Protein AF-A0A2S6Q0T9-F1 (afdb_monomer)

Secondary structure (DSSP, 8-state):
---HHHHHHHHHHHHHHHHHHHHHHHHHHHHHHTT--TTTS-HHHHHHHHHHHHHHHHTTS--S-HHHHHHHHHHHHHHHHHHHHTT------SS----TT-----S------HHHHHHHHHHHHHHHHS-HHHHHHHIIIIIS---HHHHHHHHT--HHHHHHHHHHHHHHHHHHHHHHHHHHHHHHHHHHHHTTGGGGS-TT-HHHHHHHHTTTTS-HHHHHHHHHHHHHHHHHHHHHHHHHHHHHHHHHHHHHHHHHHHHHHHHH-HHHHTTSSPPPHHHHHHHHTS-HHHHHHHHHHHHHHHHHHHHHT--HHHHHHHHSPPPS--

Sequence (330 aa):
MVEPGQKAAAALAAMYVDKERDLFAHARRCLAQESIPESRLAVEDLVQEAMAVTLANCSKQPIDNLAGYVYRVISNKVRDESRRIGVAQPIDTSLPSVDQNRFIHVSALEEVGQDDAAGYLDLEEALLTLPKQQQRMVMLAKGFDYTHAEIAGITGLHRGTAAQHVRRGTRALTLLLTGTAGCLAFALVTCFASFGGGELIPAGSPGIRAAVRRFDGYSPWATTLSVLVLSALLGLVWAIRRATVLRAEARSAHLFRIVRQMQEVQRYGGALSSLGREPTDEEFARELDVVPELIAEARLHVSHVMEDINGRGVDIRTWTKLHYPKPYGG

pLDDT: mean 75.22, std 17.14, range [33.38, 98.0]

Mean predicted aligned error: 20.07 Å

Structure (mmCIF, N/CA/C/O backbone):
data_AF-A0A2S6Q0T9-F1
#
_entry.id   AF-A0A2S6Q0T9-F1
#
loop_
_atom_site.group_PDB
_atom_site.id
_atom_site.type_symbol
_atom_site.label_atom_id
_atom_site.label_alt_id
_atom_site.label_comp_id
_atom_site.label_asym_id
_atom_site.label_entity_id
_atom_site.label_seq_id
_atom_site.pdbx_PDB_ins_code
_atom_site.Cartn_x
_atom_site.Cartn_y
_atom_site.Cartn_z
_atom_site.occupancy
_atom_site.B_iso_or_equiv
_atom_site.auth_seq_id
_atom_site.auth_comp_id
_atom_site.auth_asym_id
_atom_site.auth_atom_id
_atom_site.pdbx_PDB_model_num
ATOM 1 N N . MET A 1 1 ? -34.644 -32.140 -11.405 1.00 56.97 1 MET A N 1
ATOM 2 C CA . MET A 1 1 ? -33.825 -30.926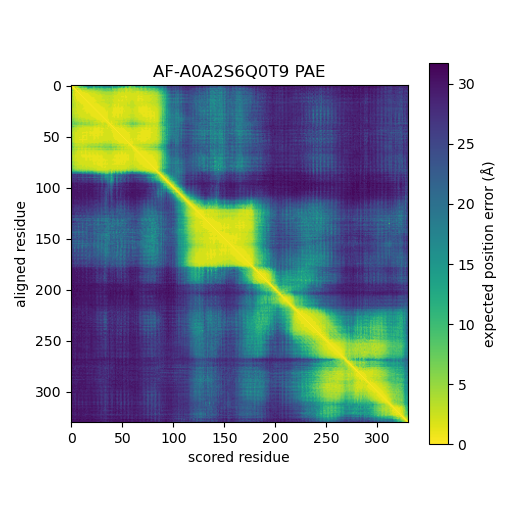 -11.613 1.00 56.97 1 MET A CA 1
ATOM 3 C C . MET A 1 1 ? -32.632 -31.046 -10.687 1.00 56.97 1 MET A C 1
ATOM 5 O O . MET A 1 1 ? -32.845 -31.278 -9.509 1.00 56.97 1 MET A O 1
ATOM 9 N N . VAL A 1 2 ? -31.410 -31.016 -11.217 1.00 65.25 2 VAL A N 1
ATOM 10 C CA . VAL A 1 2 ? -30.188 -31.047 -10.397 1.00 65.25 2 VAL A CA 1
ATOM 11 C C . VAL A 1 2 ? -30.064 -29.679 -9.728 1.00 65.25 2 VAL A C 1
ATOM 13 O O . VAL A 1 2 ? -30.103 -28.664 -10.425 1.00 65.25 2 VAL A O 1
ATOM 16 N N . GLU A 1 3 ? -29.979 -29.656 -8.400 1.00 81.31 3 GLU A N 1
ATOM 17 C CA . GLU A 1 3 ? -29.796 -28.433 -7.610 1.00 81.31 3 GLU A CA 1
ATOM 18 C C . GLU A 1 3 ? -28.586 -27.639 -8.145 1.00 81.31 3 GLU A C 1
ATOM 20 O O . GLU A 1 3 ? -27.551 -28.240 -8.457 1.00 81.31 3 GLU A O 1
ATOM 25 N N . PRO A 1 4 ? -28.659 -26.299 -8.261 1.00 78.56 4 PRO A N 1
ATOM 26 C CA . PRO A 1 4 ? -27.568 -25.486 -8.810 1.00 78.56 4 PRO A CA 1
ATOM 27 C C . PRO A 1 4 ? -26.227 -25.717 -8.088 1.00 78.56 4 PRO A C 1
ATOM 29 O O . PRO A 1 4 ? -25.176 -25.715 -8.731 1.00 78.56 4 PRO A O 1
ATOM 32 N N . GLY A 1 5 ? -26.262 -26.031 -6.787 1.00 82.75 5 GLY A N 1
ATOM 33 C CA . GLY A 1 5 ? -25.078 -26.411 -6.010 1.00 82.75 5 GLY A CA 1
ATOM 34 C C . GLY A 1 5 ? -24.430 -27.730 -6.455 1.00 82.75 5 GLY A C 1
ATOM 35 O O . GLY A 1 5 ? -23.206 -27.820 -6.518 1.00 82.75 5 GLY A O 1
ATOM 36 N N . GLN A 1 6 ? -25.219 -28.734 -6.853 1.00 87.81 6 GLN A N 1
ATOM 37 C CA . GLN A 1 6 ? -24.692 -30.016 -7.346 1.00 87.81 6 GLN A CA 1
ATOM 38 C C . GLN A 1 6 ? -23.964 -29.849 -8.684 1.00 87.81 6 GLN A C 1
ATOM 40 O O . GLN A 1 6 ? -22.920 -30.464 -8.907 1.00 87.81 6 GLN A O 1
ATOM 45 N N . LYS A 1 7 ? -24.472 -28.975 -9.563 1.00 88.56 7 LYS A N 1
ATOM 46 C CA . LYS A 1 7 ? -23.823 -28.681 -10.848 1.00 88.56 7 LYS A CA 1
ATOM 47 C C . LYS A 1 7 ? -22.477 -27.974 -10.651 1.00 88.56 7 LYS A C 1
ATOM 49 O O . LYS A 1 7 ? -21.511 -28.311 -11.333 1.00 88.56 7 LYS A O 1
ATOM 54 N N . ALA A 1 8 ? -22.401 -27.037 -9.704 1.00 89.06 8 ALA A N 1
ATOM 55 C CA . ALA A 1 8 ? -21.154 -26.358 -9.354 1.00 89.06 8 ALA A CA 1
ATOM 56 C C . ALA A 1 8 ? -20.129 -27.316 -8.725 1.00 89.06 8 ALA A C 1
ATOM 58 O O . ALA A 1 8 ? -18.964 -27.295 -9.113 1.00 89.06 8 ALA A O 1
ATOM 59 N N . ALA A 1 9 ? -20.565 -28.198 -7.820 1.00 93.12 9 ALA A N 1
ATOM 60 C CA . ALA A 1 9 ? -19.704 -29.214 -7.216 1.00 93.12 9 ALA A CA 1
ATOM 61 C C . ALA A 1 9 ? -19.113 -30.168 -8.266 1.00 93.12 9 ALA A C 1
ATOM 63 O O . ALA A 1 9 ? -17.912 -30.425 -8.252 1.00 93.12 9 ALA A O 1
ATOM 64 N N . ALA A 1 10 ? -19.928 -30.637 -9.217 1.00 94.56 10 ALA A N 1
ATOM 65 C CA . ALA A 1 10 ? -19.462 -31.496 -10.305 1.00 94.56 10 ALA A CA 1
ATOM 66 C C . ALA A 1 10 ? -18.452 -30.784 -11.223 1.00 94.56 10 ALA A C 1
ATOM 68 O O . ALA A 1 10 ? -17.430 -31.367 -11.580 1.00 94.56 10 ALA A O 1
ATOM 69 N N . ALA A 1 11 ? -18.700 -29.515 -11.570 1.00 94.56 11 ALA A N 1
ATOM 70 C CA . ALA A 1 11 ? -17.768 -28.722 -12.371 1.00 94.56 11 ALA A CA 1
ATOM 71 C C . ALA A 1 11 ? -16.437 -28.481 -11.639 1.00 94.56 11 ALA A C 1
ATOM 73 O O . ALA A 1 11 ? -15.369 -28.584 -12.240 1.00 94.56 11 ALA A O 1
ATOM 74 N N . LEU A 1 12 ? -16.497 -28.201 -10.336 1.00 95.81 12 LEU A N 1
ATOM 75 C CA . LEU A 1 12 ? -15.318 -27.992 -9.504 1.00 95.81 12 LEU A CA 1
ATOM 76 C C . LEU A 1 12 ? -14.508 -29.290 -9.327 1.00 95.81 12 LEU A C 1
ATOM 78 O O . LEU A 1 12 ? -13.283 -29.255 -9.414 1.00 95.81 12 LEU A O 1
ATOM 82 N N . ALA A 1 13 ? -15.176 -30.433 -9.152 1.00 96.44 13 ALA A N 1
ATOM 83 C CA . ALA A 1 13 ? -14.531 -31.745 -9.093 1.00 96.44 13 ALA A CA 1
ATOM 84 C C . ALA A 1 13 ? -13.851 -32.112 -10.422 1.00 96.44 13 ALA A C 1
ATOM 86 O O . ALA A 1 13 ? -12.702 -32.546 -10.422 1.00 96.44 13 ALA A O 1
ATOM 87 N N . ALA A 1 14 ? -14.520 -31.881 -11.557 1.00 96.69 14 ALA A N 1
ATOM 88 C CA . ALA A 1 14 ? -13.929 -32.094 -12.877 1.00 96.69 14 ALA A CA 1
ATOM 89 C C . ALA A 1 14 ? -12.694 -31.203 -13.102 1.00 96.69 14 ALA A C 1
ATOM 91 O O . ALA A 1 14 ? -11.679 -31.673 -13.609 1.00 96.69 14 ALA A O 1
ATOM 92 N N . MET A 1 15 ? -12.758 -29.938 -12.667 1.00 97.31 15 MET A N 1
ATOM 93 C CA . MET A 1 15 ? -11.620 -29.016 -12.712 1.00 97.31 15 MET A CA 1
ATOM 94 C C . MET A 1 15 ? -10.451 -29.515 -11.857 1.00 97.31 15 MET A C 1
ATOM 96 O O . MET A 1 15 ? -9.313 -29.476 -12.315 1.00 97.31 15 MET A O 1
ATOM 100 N N . TYR A 1 16 ? -10.716 -30.019 -10.649 1.00 97.00 16 TYR A N 1
ATOM 101 C CA . TYR A 1 16 ? -9.670 -30.555 -9.779 1.00 97.00 16 TYR A CA 1
ATOM 102 C C . TYR A 1 16 ? -8.946 -31.737 -10.413 1.00 97.00 16 TYR A C 1
ATOM 104 O O . TYR A 1 16 ? -7.724 -31.734 -10.444 1.00 97.00 16 TYR A O 1
ATOM 112 N N . VAL A 1 17 ? -9.679 -32.699 -10.981 1.00 97.25 17 VAL A N 1
ATOM 113 C CA . VAL A 1 17 ? -9.070 -33.860 -11.651 1.00 97.25 17 VAL A CA 1
ATOM 114 C C . VAL A 1 17 ? -8.192 -33.430 -12.834 1.00 97.25 17 VAL A C 1
ATOM 116 O O . VAL A 1 17 ? -7.118 -33.990 -13.030 1.00 97.25 17 VAL A O 1
ATOM 119 N N . ASP A 1 18 ? -8.608 -32.416 -13.599 1.00 97.50 18 ASP A N 1
ATOM 120 C CA . ASP A 1 18 ? -7.813 -31.879 -14.715 1.00 97.50 18 ASP A CA 1
ATOM 121 C C . ASP A 1 18 ? -6.565 -31.104 -14.246 1.00 97.50 18 ASP A C 1
ATOM 123 O O . ASP A 1 18 ? -5.505 -31.185 -14.866 1.00 97.50 18 ASP A O 1
ATOM 127 N N . LYS A 1 19 ? -6.679 -30.342 -13.149 1.00 97.44 19 LYS A N 1
ATOM 128 C CA . LYS A 1 19 ? -5.677 -29.351 -12.712 1.00 97.44 19 LYS A CA 1
ATOM 129 C C . LYS A 1 19 ? -4.931 -29.693 -11.436 1.00 97.44 19 LYS A C 1
ATOM 131 O O . LYS A 1 19 ? -4.155 -28.862 -10.972 1.00 97.44 19 LYS A O 1
ATOM 136 N N . GLU A 1 20 ? -5.112 -30.885 -10.880 1.00 96.88 20 GLU A N 1
ATOM 137 C CA . GLU A 1 20 ? -4.536 -31.287 -9.595 1.00 96.88 20 GLU A CA 1
ATOM 138 C C . GLU A 1 20 ? -3.041 -30.950 -9.527 1.00 96.88 20 GLU A C 1
ATOM 140 O O . GLU A 1 20 ? -2.612 -30.122 -8.723 1.00 96.88 20 GLU A O 1
ATOM 145 N N . ARG A 1 21 ? -2.249 -31.499 -10.453 1.00 97.44 21 ARG A N 1
ATOM 146 C CA . ARG A 1 21 ? -0.793 -31.293 -10.489 1.00 97.44 21 ARG A CA 1
ATOM 147 C C . ARG A 1 21 ? -0.408 -29.816 -10.577 1.00 97.44 21 ARG A C 1
ATOM 149 O O . ARG A 1 21 ? 0.524 -29.392 -9.894 1.00 97.44 21 ARG A O 1
ATOM 156 N N . ASP A 1 22 ? -1.135 -29.034 -11.371 1.00 97.75 22 ASP A N 1
ATOM 157 C CA . ASP A 1 22 ? -0.867 -27.608 -11.560 1.00 97.75 22 ASP A CA 1
ATOM 158 C C . ASP A 1 22 ? -1.216 -26.791 -10.306 1.00 97.75 22 ASP A C 1
ATOM 160 O O . ASP A 1 22 ? -0.499 -25.848 -9.964 1.00 97.75 22 ASP A O 1
ATOM 164 N N . LEU A 1 23 ? -2.299 -27.145 -9.606 1.00 97.31 23 LEU A N 1
ATOM 165 C CA . LEU A 1 23 ? -2.716 -26.511 -8.352 1.00 97.31 23 LEU A CA 1
ATOM 166 C C . LEU A 1 23 ? -1.689 -26.760 -7.245 1.00 97.31 23 LEU A C 1
ATOM 168 O O . LEU A 1 23 ? -1.239 -25.807 -6.609 1.00 97.31 23 LEU A O 1
ATOM 172 N N . PHE A 1 24 ? -1.252 -28.009 -7.074 1.00 98.00 24 PHE A N 1
ATOM 173 C CA . PHE A 1 24 ? -0.212 -28.367 -6.106 1.00 98.00 24 PHE A CA 1
ATOM 174 C C . PHE A 1 24 ? 1.133 -27.705 -6.433 1.00 98.00 24 PHE A C 1
ATOM 176 O O . PHE A 1 24 ? 1.789 -27.154 -5.547 1.00 98.00 24 PHE A O 1
ATOM 183 N N . ALA A 1 25 ? 1.541 -27.694 -7.706 1.00 97.00 25 ALA A N 1
ATOM 184 C CA . ALA A 1 25 ? 2.767 -27.020 -8.132 1.00 97.00 25 ALA A CA 1
ATOM 185 C C . ALA A 1 25 ? 2.701 -25.498 -7.920 1.00 97.00 25 ALA A C 1
ATOM 187 O O . ALA A 1 25 ? 3.701 -24.867 -7.573 1.00 97.00 25 ALA A O 1
ATOM 188 N N . HIS A 1 26 ? 1.535 -24.882 -8.121 1.00 97.25 26 HIS A N 1
ATOM 189 C CA . HIS A 1 26 ? 1.324 -23.465 -7.824 1.00 97.25 26 HIS A CA 1
ATOM 190 C C . HIS A 1 26 ? 1.377 -23.175 -6.326 1.00 97.25 26 HIS A C 1
ATOM 192 O O . HIS A 1 26 ? 2.108 -22.279 -5.918 1.00 97.25 26 HIS A O 1
ATOM 198 N N . ALA A 1 27 ? 0.678 -23.964 -5.510 1.00 97.56 27 ALA A N 1
ATOM 199 C CA . ALA A 1 27 ? 0.685 -23.824 -4.059 1.00 97.56 27 ALA A CA 1
ATOM 200 C C . ALA A 1 27 ? 2.105 -23.950 -3.476 1.00 97.56 27 ALA A C 1
ATOM 202 O O . ALA A 1 27 ? 2.527 -23.075 -2.722 1.00 97.56 27 ALA A O 1
ATOM 203 N N . ARG A 1 28 ? 2.895 -24.944 -3.916 1.00 97.31 28 ARG A N 1
ATOM 204 C CA . ARG A 1 28 ? 4.317 -25.082 -3.536 1.00 97.31 28 ARG A CA 1
ATOM 205 C C . ARG A 1 28 ? 5.151 -23.863 -3.916 1.00 97.31 28 ARG A C 1
ATOM 207 O O . ARG A 1 28 ? 5.940 -23.390 -3.105 1.00 97.31 28 ARG A O 1
ATOM 214 N N . ARG A 1 29 ? 4.970 -23.331 -5.131 1.00 96.38 29 ARG A N 1
ATOM 215 C CA . ARG A 1 29 ? 5.670 -22.111 -5.567 1.00 96.38 29 ARG A CA 1
ATOM 216 C C . ARG A 1 29 ? 5.300 -20.909 -4.705 1.00 96.38 29 ARG A C 1
ATOM 218 O O . ARG A 1 29 ? 6.196 -20.167 -4.329 1.00 96.38 29 ARG A O 1
ATOM 225 N N . CYS A 1 30 ? 4.022 -20.731 -4.373 1.00 95.12 30 CYS A N 1
ATOM 226 C CA . CYS A 1 30 ? 3.588 -19.640 -3.502 1.00 95.12 30 CYS A CA 1
ATOM 227 C C . CYS A 1 30 ? 4.170 -19.769 -2.087 1.00 95.12 30 CYS A C 1
ATOM 229 O O . CYS A 1 30 ? 4.692 -18.788 -1.570 1.00 95.12 30 CYS A O 1
ATOM 231 N N . LEU A 1 31 ? 4.140 -20.963 -1.482 1.00 95.12 31 LEU A N 1
ATOM 232 C CA . LEU A 1 31 ? 4.740 -21.196 -0.160 1.00 95.12 31 LEU A CA 1
ATOM 233 C C . LEU A 1 31 ? 6.248 -20.919 -0.163 1.00 95.12 31 LEU A C 1
ATOM 235 O O . LEU A 1 31 ? 6.745 -20.245 0.733 1.00 95.12 31 LEU A O 1
ATOM 239 N N . ALA A 1 32 ? 6.959 -21.379 -1.199 1.00 91.81 32 ALA A N 1
ATOM 240 C CA . ALA A 1 32 ? 8.392 -21.142 -1.349 1.00 91.81 32 ALA A CA 1
ATOM 241 C C . ALA A 1 32 ? 8.728 -19.654 -1.546 1.00 91.81 32 ALA A C 1
ATOM 243 O O . ALA A 1 32 ? 9.711 -19.175 -0.992 1.00 91.81 32 ALA A O 1
ATOM 244 N N . GLN A 1 33 ? 7.914 -18.913 -2.306 1.00 92.50 33 GLN A N 1
ATOM 245 C CA . GLN A 1 33 ? 8.095 -17.470 -2.514 1.00 92.50 33 GLN A CA 1
ATOM 246 C C . GLN A 1 33 ? 7.933 -16.663 -1.223 1.00 92.50 33 GLN A C 1
ATOM 248 O O . GLN A 1 33 ? 8.635 -15.678 -1.028 1.00 92.50 33 GLN A O 1
ATOM 253 N N . GLU A 1 34 ? 7.025 -17.091 -0.349 1.00 91.44 34 GLU A N 1
ATOM 254 C CA . GLU A 1 34 ? 6.718 -16.424 0.921 1.00 91.44 34 GLU A CA 1
ATOM 255 C C . GLU A 1 34 ? 7.503 -17.025 2.104 1.00 91.44 34 GLU A C 1
ATOM 257 O O . GLU A 1 34 ? 7.236 -16.699 3.258 1.00 91.44 34 GLU A O 1
ATOM 262 N N . SER A 1 35 ? 8.474 -17.910 1.835 1.00 91.12 35 SER A N 1
ATOM 263 C CA . SER A 1 35 ? 9.293 -18.603 2.842 1.00 91.12 35 SER A CA 1
ATOM 264 C C . SER A 1 35 ? 8.477 -19.293 3.952 1.00 91.12 35 SER A C 1
ATOM 266 O O . SER A 1 35 ? 8.897 -19.336 5.110 1.00 91.12 35 SER A O 1
ATOM 268 N N . ILE A 1 36 ? 7.303 -19.843 3.619 1.00 89.12 36 ILE A N 1
ATOM 269 C CA . ILE A 1 36 ? 6.432 -20.525 4.586 1.00 89.12 36 ILE A CA 1
ATOM 270 C C . ILE A 1 36 ? 6.850 -21.999 4.696 1.00 89.12 36 ILE A C 1
ATOM 272 O O . ILE A 1 36 ? 6.802 -22.713 3.690 1.00 89.12 36 ILE A O 1
ATOM 276 N N . PRO A 1 37 ? 7.233 -22.490 5.890 1.00 87.00 37 PRO A N 1
ATOM 277 C CA . PRO A 1 37 ? 7.592 -23.890 6.069 1.00 87.00 37 PRO A CA 1
ATOM 278 C C . PRO A 1 37 ? 6.360 -24.796 5.954 1.00 87.00 37 PRO A C 1
ATOM 280 O O . PRO A 1 37 ? 5.277 -24.465 6.438 1.00 87.00 37 PRO A O 1
ATOM 283 N N . GLU A 1 38 ? 6.552 -25.981 5.375 1.00 85.31 38 GLU A N 1
ATOM 284 C CA . GLU A 1 38 ? 5.492 -26.981 5.167 1.00 85.31 38 GLU A CA 1
ATOM 285 C C . GLU A 1 38 ? 4.848 -27.450 6.483 1.00 85.31 38 GLU A C 1
ATOM 287 O O . GLU A 1 38 ? 3.662 -27.757 6.517 1.00 85.31 38 GLU A O 1
ATOM 292 N N . SER A 1 39 ? 5.588 -27.407 7.597 1.00 84.88 39 SER A N 1
ATOM 293 C CA . SER A 1 39 ? 5.061 -27.705 8.936 1.00 84.88 39 SER A CA 1
ATOM 294 C C . SER A 1 39 ? 3.995 -26.717 9.420 1.00 84.88 39 SER A C 1
ATOM 296 O O . SER A 1 39 ? 3.210 -27.055 10.303 1.00 84.88 39 SER A O 1
ATOM 298 N N . ARG A 1 40 ? 3.970 -25.494 8.875 1.00 85.38 40 ARG A N 1
ATOM 299 C CA . ARG A 1 40 ? 2.985 -24.466 9.234 1.00 85.38 40 ARG A CA 1
ATOM 300 C C . ARG A 1 40 ? 1.737 -24.549 8.368 1.00 85.38 40 ARG A C 1
ATOM 302 O O . ARG A 1 40 ? 0.641 -24.297 8.862 1.00 85.38 40 ARG A O 1
ATOM 309 N N . LEU A 1 41 ? 1.909 -24.846 7.084 1.00 90.69 41 LEU A N 1
ATOM 310 C CA . LEU A 1 41 ? 0.812 -24.944 6.135 1.00 90.69 41 LEU A CA 1
ATOM 311 C C . LEU A 1 41 ? 1.145 -25.990 5.072 1.00 90.69 41 LEU A C 1
ATOM 313 O O . LEU A 1 41 ? 1.945 -25.731 4.170 1.00 90.69 41 LEU A O 1
ATOM 317 N N . ALA A 1 42 ? 0.512 -27.157 5.180 1.00 95.56 42 ALA A N 1
ATOM 318 C CA . ALA A 1 42 ? 0.651 -28.217 4.194 1.00 95.56 42 ALA A CA 1
ATOM 319 C C . ALA A 1 42 ? 0.003 -27.808 2.862 1.00 95.56 42 ALA A C 1
ATOM 321 O O . ALA A 1 42 ? -1.015 -27.107 2.816 1.00 95.56 42 ALA A O 1
ATOM 322 N N . VAL A 1 43 ? 0.597 -28.258 1.757 1.00 97.19 43 VAL A N 1
ATOM 323 C CA . VAL A 1 43 ? 0.135 -27.925 0.401 1.00 97.19 43 VAL A CA 1
ATOM 324 C C . VAL A 1 43 ? -1.263 -28.499 0.158 1.00 97.19 43 VAL A C 1
ATOM 326 O O . VAL A 1 43 ? -2.119 -27.835 -0.427 1.00 97.19 43 VAL A O 1
ATOM 329 N N . GLU A 1 44 ? -1.493 -29.725 0.620 1.00 97.25 44 GLU A N 1
ATOM 330 C CA . GLU A 1 44 ? -2.753 -30.456 0.519 1.00 97.25 44 GLU A CA 1
ATOM 331 C C . GLU A 1 44 ? -3.880 -29.696 1.219 1.00 97.25 44 GLU A C 1
ATOM 333 O O . GLU A 1 44 ? -4.918 -29.442 0.603 1.00 97.25 44 GLU A O 1
ATOM 338 N N . ASP A 1 45 ? -3.650 -29.268 2.461 1.00 96.75 45 ASP A N 1
ATOM 339 C CA . ASP A 1 45 ? -4.627 -28.525 3.261 1.00 96.75 45 ASP A CA 1
ATOM 340 C C . ASP A 1 45 ? -4.984 -27.195 2.598 1.00 96.75 45 ASP A C 1
ATOM 342 O O . ASP A 1 45 ? -6.157 -26.835 2.489 1.00 96.75 45 ASP A O 1
ATOM 346 N N . LEU A 1 46 ? -3.980 -26.489 2.075 1.00 97.00 46 LEU A N 1
ATOM 347 C CA . LEU A 1 46 ? -4.159 -25.226 1.366 1.00 97.00 46 LEU A CA 1
ATOM 348 C C . LEU A 1 46 ? -5.023 -25.384 0.105 1.00 97.00 46 LEU A C 1
ATOM 350 O O . LEU A 1 46 ? -5.913 -24.567 -0.151 1.00 97.00 46 LEU A O 1
ATOM 354 N N . VAL A 1 47 ? -4.782 -26.430 -0.691 1.00 97.75 47 VAL A N 1
ATOM 355 C CA . VAL A 1 47 ? -5.590 -26.716 -1.885 1.00 97.75 47 VAL A CA 1
ATOM 356 C C . VAL A 1 47 ? -7.009 -27.127 -1.483 1.00 97.75 47 VAL A C 1
ATOM 358 O O . VAL A 1 47 ? -7.968 -26.611 -2.056 1.00 97.75 47 VAL A O 1
ATOM 361 N N . GLN A 1 48 ? -7.174 -27.993 -0.479 1.00 97.31 48 GLN A N 1
ATOM 362 C CA . GLN A 1 48 ? -8.493 -28.416 0.006 1.00 97.31 48 GLN A CA 1
ATOM 363 C C . GLN A 1 48 ? -9.310 -27.244 0.561 1.00 97.31 48 GLN A C 1
ATOM 365 O O . GLN A 1 48 ? -10.491 -27.102 0.233 1.00 97.31 48 GLN A O 1
ATOM 370 N N . GLU A 1 49 ? -8.685 -26.358 1.335 1.00 97.50 49 GLU A N 1
ATOM 371 C CA . GLU A 1 49 ? -9.330 -25.152 1.847 1.00 97.50 49 GLU A CA 1
ATOM 372 C C . GLU A 1 49 ? -9.751 -24.225 0.699 1.00 97.50 49 GLU A C 1
ATOM 374 O O . GLU A 1 49 ? -10.888 -23.743 0.671 1.00 97.50 49 GLU A O 1
ATOM 379 N N . ALA A 1 50 ? -8.890 -24.026 -0.304 1.00 97.38 50 ALA A N 1
ATOM 380 C CA . ALA A 1 50 ? -9.227 -23.216 -1.471 1.00 97.38 50 ALA A CA 1
ATOM 381 C C . ALA A 1 50 ? -10.423 -23.783 -2.255 1.00 97.38 50 ALA A C 1
ATOM 383 O O . ALA A 1 50 ? -11.286 -23.027 -2.719 1.00 97.38 50 ALA A O 1
ATOM 384 N N . MET A 1 51 ? -10.515 -25.108 -2.363 1.00 96.88 51 MET A N 1
ATOM 385 C CA . MET A 1 51 ? -11.646 -25.802 -2.980 1.00 96.88 51 MET A CA 1
ATOM 386 C C . MET A 1 51 ? -12.932 -25.623 -2.165 1.00 96.88 51 MET A C 1
ATOM 388 O O . MET A 1 51 ? -13.971 -25.284 -2.736 1.00 96.88 51 MET A O 1
ATOM 392 N N . ALA A 1 52 ? -12.864 -25.761 -0.838 1.00 96.25 52 ALA A N 1
ATOM 393 C CA . ALA A 1 52 ? -14.003 -25.556 0.056 1.00 96.25 52 ALA A CA 1
ATOM 394 C C . ALA A 1 52 ? -14.542 -24.116 -0.018 1.00 96.25 52 ALA A C 1
ATOM 396 O O . ALA A 1 52 ? -15.747 -23.903 -0.180 1.00 96.25 52 ALA A O 1
ATOM 397 N N . VAL A 1 53 ? -13.651 -23.120 0.015 1.00 96.25 53 VAL A N 1
ATOM 398 C CA . VAL A 1 53 ? -14.005 -21.698 -0.132 1.00 96.25 53 VAL A CA 1
ATOM 399 C C . VAL A 1 53 ? -14.640 -21.430 -1.496 1.00 96.25 53 VAL A C 1
ATOM 401 O O . VAL A 1 53 ? -15.648 -20.724 -1.593 1.00 96.25 53 VAL A O 1
ATOM 404 N N . THR A 1 54 ? -14.084 -22.012 -2.558 1.00 95.75 54 THR A N 1
ATOM 405 C CA . THR A 1 54 ? -14.620 -21.856 -3.915 1.00 95.75 54 THR A CA 1
ATOM 406 C C . THR A 1 54 ? -16.022 -22.447 -4.024 1.00 95.75 54 THR A C 1
ATOM 408 O O . THR A 1 54 ? -16.917 -21.781 -4.543 1.00 95.75 54 THR A O 1
ATOM 411 N N . LEU A 1 55 ? -16.253 -23.642 -3.476 1.00 95.06 55 LEU A N 1
ATOM 412 C CA . LEU A 1 55 ? -17.567 -24.289 -3.470 1.00 95.06 55 LEU A CA 1
ATOM 413 C C . LEU A 1 55 ? -18.615 -23.468 -2.699 1.00 95.06 55 LEU A C 1
ATOM 415 O O . LEU A 1 55 ? -19.730 -23.251 -3.188 1.00 95.06 55 LEU A O 1
ATOM 419 N N . ALA A 1 56 ? -18.242 -22.954 -1.523 1.00 93.38 56 ALA A N 1
ATOM 420 C CA . ALA A 1 56 ? -19.107 -22.101 -0.713 1.00 93.38 56 ALA A CA 1
ATOM 421 C C . ALA A 1 56 ? -19.503 -20.811 -1.452 1.00 93.38 56 ALA A C 1
ATOM 423 O O . ALA A 1 56 ? -20.638 -20.346 -1.331 1.00 93.38 56 ALA A O 1
ATOM 424 N N . ASN A 1 57 ? -18.594 -20.245 -2.251 1.00 92.94 57 ASN A N 1
ATOM 425 C CA . ASN A 1 57 ? -18.858 -19.029 -3.020 1.00 92.94 57 ASN A CA 1
ATOM 426 C C . ASN A 1 57 ? -19.606 -19.285 -4.332 1.00 92.94 57 ASN A C 1
ATOM 428 O O . ASN A 1 57 ? -20.459 -18.473 -4.685 1.00 92.94 57 ASN A O 1
ATOM 432 N N . CYS A 1 58 ? -19.394 -20.427 -4.994 1.00 90.12 58 CYS A N 1
ATOM 433 C CA . CYS A 1 58 ? -20.191 -20.835 -6.159 1.00 90.12 58 CYS A CA 1
ATOM 434 C C . CYS A 1 58 ? -21.687 -20.939 -5.832 1.00 90.12 58 CYS A C 1
ATOM 436 O O . CYS A 1 58 ? -22.531 -20.683 -6.686 1.00 90.12 58 CYS A O 1
ATOM 438 N N . SER A 1 59 ? -22.014 -21.293 -4.585 1.00 84.44 59 SER A N 1
ATOM 439 C CA . SER A 1 59 ? -23.400 -21.366 -4.108 1.00 84.44 59 SER A CA 1
ATOM 440 C C . SER A 1 59 ? -24.049 -19.985 -3.950 1.00 84.44 59 SER A C 1
ATOM 442 O O . SER A 1 59 ? -25.269 -19.871 -3.987 1.00 84.44 59 SER A O 1
ATOM 444 N N . LYS A 1 60 ? -23.243 -18.929 -3.775 1.00 87.94 60 LYS A N 1
ATOM 445 C CA . LYS A 1 60 ? -23.715 -17.545 -3.603 1.00 87.94 60 LYS A CA 1
ATOM 446 C C . LYS A 1 60 ? -23.788 -16.795 -4.928 1.00 87.94 60 LYS A C 1
ATOM 448 O O . LYS A 1 60 ? -24.710 -16.013 -5.137 1.00 87.94 60 LYS A O 1
ATOM 453 N N . GLN A 1 61 ? -22.803 -17.000 -5.799 1.00 88.38 61 GLN A N 1
ATOM 454 C CA . GLN A 1 61 ? -22.697 -16.313 -7.079 1.00 88.38 61 GLN A CA 1
ATOM 455 C C . GLN A 1 61 ? -22.049 -17.239 -8.119 1.00 88.38 61 GLN A C 1
ATOM 457 O O . GLN A 1 61 ? -21.062 -17.904 -7.798 1.00 88.38 61 GLN A O 1
ATOM 462 N N . PRO A 1 62 ? -22.550 -17.272 -9.369 1.00 87.50 62 PRO A N 1
ATOM 463 C CA . PRO A 1 62 ? -21.887 -18.006 -10.440 1.00 87.50 62 PRO A CA 1
ATOM 464 C C . PRO A 1 62 ? -20.478 -17.447 -10.691 1.00 87.50 62 PRO A C 1
ATOM 466 O O . PRO A 1 62 ? -20.285 -16.233 -10.770 1.00 87.50 62 PRO A O 1
ATOM 469 N N . ILE A 1 63 ? -19.496 -18.344 -10.802 1.00 92.56 63 ILE A N 1
ATOM 470 C CA . ILE A 1 63 ? -18.089 -18.020 -11.060 1.00 92.56 63 ILE A CA 1
ATOM 471 C C . ILE A 1 63 ? -17.736 -18.507 -12.467 1.00 92.56 63 ILE A C 1
ATOM 473 O O . ILE A 1 63 ? -17.742 -19.709 -12.718 1.00 92.56 63 ILE A O 1
ATOM 477 N N . ASP A 1 64 ? -17.389 -17.583 -13.365 1.00 90.00 64 ASP A N 1
ATOM 478 C CA . ASP A 1 64 ? -17.130 -17.908 -14.777 1.00 90.00 64 ASP A CA 1
ATOM 479 C C . ASP A 1 64 ? -15.819 -18.688 -14.987 1.00 90.00 64 ASP A C 1
ATOM 481 O O . ASP A 1 64 ? -15.734 -19.555 -15.852 1.00 90.00 64 ASP A O 1
ATOM 485 N N . ASN A 1 65 ? -14.785 -18.399 -14.185 1.00 94.81 65 ASN A N 1
ATOM 486 C CA . ASN A 1 65 ? -13.477 -19.059 -14.252 1.00 94.81 65 ASN A CA 1
ATOM 487 C C . ASN A 1 65 ? -13.107 -19.680 -12.898 1.00 94.81 65 ASN A C 1
ATOM 489 O O . ASN A 1 65 ? -12.457 -19.042 -12.065 1.00 94.81 65 ASN A O 1
ATOM 493 N N . LEU A 1 66 ? -13.515 -20.936 -12.696 1.00 96.12 66 LEU A N 1
ATOM 494 C CA . LEU A 1 66 ? -13.269 -21.685 -11.459 1.00 96.12 66 LEU A CA 1
ATOM 495 C C . LEU A 1 66 ? -11.775 -21.847 -11.162 1.00 96.12 66 LEU A C 1
ATOM 497 O O . LEU A 1 66 ? -11.344 -21.543 -10.054 1.00 96.12 66 LEU A O 1
ATOM 501 N N . ALA A 1 67 ? -10.976 -22.266 -12.146 1.00 94.62 67 ALA A N 1
ATOM 502 C CA . ALA A 1 67 ? -9.545 -22.496 -11.948 1.00 94.62 67 ALA A CA 1
ATOM 503 C C . ALA A 1 67 ? -8.828 -21.206 -11.523 1.00 94.62 67 ALA A C 1
ATOM 505 O O . ALA A 1 67 ? -8.126 -21.182 -10.515 1.00 94.62 67 ALA A O 1
ATOM 506 N N . GLY A 1 68 ? -9.070 -20.102 -12.240 1.00 94.06 68 GLY A N 1
ATOM 507 C CA . GLY A 1 68 ? -8.506 -18.795 -11.897 1.00 94.06 68 GLY A CA 1
ATOM 508 C C . GLY A 1 68 ? -8.919 -18.315 -10.504 1.00 94.06 68 GLY A C 1
ATOM 509 O O . GLY A 1 68 ? -8.117 -17.704 -9.796 1.00 94.06 68 GLY A O 1
ATOM 510 N N . TYR A 1 69 ? -10.148 -18.624 -10.086 1.00 96.38 69 TYR A N 1
ATOM 511 C CA . TYR A 1 69 ? -10.616 -18.322 -8.739 1.00 96.38 69 TYR A CA 1
ATOM 512 C C . TYR A 1 69 ? -9.869 -19.141 -7.678 1.00 96.38 69 TYR A C 1
ATOM 514 O O . TYR A 1 69 ? -9.369 -18.555 -6.721 1.00 96.38 69 TYR A O 1
ATOM 522 N N . VAL A 1 70 ? -9.707 -20.455 -7.873 1.00 97.25 70 VAL A N 1
ATOM 523 C CA . VAL A 1 70 ? -8.965 -21.327 -6.941 1.00 97.25 70 VAL A CA 1
ATOM 524 C C . VAL A 1 70 ? -7.506 -20.883 -6.814 1.00 97.25 70 VAL A C 1
ATOM 526 O O . VAL A 1 70 ? -7.034 -20.696 -5.695 1.00 97.25 70 VAL A O 1
ATOM 529 N N . TYR A 1 71 ? -6.810 -20.612 -7.927 1.00 96.38 71 TYR A N 1
ATOM 530 C CA . TYR A 1 71 ? -5.438 -20.081 -7.889 1.00 96.38 71 TYR A CA 1
ATOM 531 C C . TYR A 1 71 ? -5.338 -18.798 -7.064 1.00 96.38 71 TYR A C 1
ATOM 533 O O . TYR A 1 71 ? -4.406 -18.623 -6.279 1.00 96.38 71 TYR A O 1
ATOM 541 N N . ARG A 1 72 ? -6.320 -17.903 -7.213 1.00 96.12 72 ARG A N 1
ATOM 542 C CA . ARG A 1 72 ? -6.373 -16.658 -6.451 1.00 96.12 72 ARG A CA 1
ATOM 543 C C . ARG A 1 72 ? -6.610 -16.903 -4.961 1.00 96.12 72 ARG A C 1
ATOM 545 O O . ARG A 1 72 ? -5.978 -16.234 -4.149 1.00 96.12 72 ARG A O 1
ATOM 552 N N . VAL A 1 73 ? -7.499 -17.830 -4.598 1.00 97.25 73 VAL A N 1
ATOM 553 C CA . VAL A 1 73 ? -7.750 -18.186 -3.191 1.00 97.25 73 VAL A CA 1
ATOM 554 C C . VAL A 1 73 ? -6.489 -18.770 -2.553 1.00 97.25 73 VAL A C 1
ATOM 556 O O . VAL A 1 73 ? -6.122 -18.327 -1.467 1.00 97.25 73 VAL A O 1
ATOM 559 N N . ILE A 1 74 ? -5.780 -19.665 -3.253 1.00 97.56 74 ILE A N 1
ATOM 560 C CA . ILE A 1 74 ? -4.485 -20.209 -2.813 1.00 97.56 74 ILE A CA 1
ATOM 561 C C . ILE A 1 74 ? -3.499 -19.068 -2.533 1.00 97.56 74 ILE A C 1
ATOM 563 O O . ILE A 1 74 ? -2.979 -18.959 -1.425 1.00 97.56 74 ILE A O 1
ATOM 567 N N . SER A 1 75 ? -3.272 -18.174 -3.502 1.00 94.31 75 SER A N 1
ATOM 568 C CA . SER A 1 75 ? -2.314 -17.072 -3.340 1.00 94.31 75 SER A CA 1
ATOM 569 C C . SER A 1 75 ? -2.690 -16.111 -2.208 1.00 94.31 75 SER A C 1
ATOM 571 O O . SER A 1 75 ? -1.811 -15.659 -1.477 1.00 94.31 75 SER A O 1
ATOM 573 N N . ASN A 1 76 ? -3.979 -15.815 -2.028 1.00 93.88 76 ASN A N 1
ATOM 574 C CA . ASN A 1 76 ? -4.438 -14.977 -0.922 1.00 93.88 76 ASN A CA 1
ATOM 575 C C . ASN A 1 76 ? -4.181 -15.643 0.435 1.00 93.88 76 ASN A C 1
ATOM 577 O O . ASN A 1 76 ? -3.671 -14.991 1.340 1.00 93.88 76 ASN A O 1
ATOM 581 N N . LYS A 1 77 ? -4.483 -16.939 0.564 1.00 95.38 77 LYS A N 1
ATOM 582 C CA . LYS A 1 77 ? -4.312 -17.676 1.819 1.00 95.38 77 LYS A CA 1
ATOM 583 C C . LYS A 1 77 ? -2.842 -17.780 2.232 1.00 95.38 77 LYS A C 1
ATOM 585 O O . LYS A 1 77 ? -2.530 -17.563 3.398 1.00 95.38 77 LYS A O 1
ATOM 590 N N . VAL A 1 78 ? -1.942 -18.040 1.279 1.00 95.50 78 VAL A N 1
ATOM 591 C CA . VAL A 1 78 ? -0.489 -18.017 1.530 1.00 95.50 78 VAL A CA 1
ATOM 592 C C . VAL A 1 78 ? -0.055 -16.633 2.013 1.00 95.50 78 VAL A C 1
ATOM 594 O O . VAL A 1 78 ? 0.640 -16.533 3.018 1.00 95.50 78 VAL A O 1
ATOM 597 N N . ARG A 1 79 ? -0.505 -15.556 1.355 1.00 89.06 79 ARG A N 1
ATOM 598 C CA . ARG A 1 79 ? -0.173 -14.182 1.765 1.00 89.06 79 ARG A CA 1
ATOM 599 C C . ARG A 1 79 ? -0.690 -13.859 3.170 1.00 89.06 79 ARG A C 1
ATOM 601 O O . ARG A 1 79 ? -0.001 -13.204 3.947 1.00 89.06 79 ARG A O 1
ATOM 608 N N . ASP A 1 80 ? -1.889 -14.322 3.508 1.00 88.50 80 ASP A N 1
ATOM 609 C CA . ASP A 1 80 ? -2.465 -14.127 4.838 1.00 88.50 80 ASP A CA 1
ATOM 610 C C . ASP A 1 80 ? -1.689 -14.891 5.919 1.00 88.50 80 ASP A C 1
ATOM 612 O O . ASP A 1 80 ? -1.459 -14.344 6.998 1.00 88.50 80 ASP A O 1
ATOM 616 N N . GLU A 1 81 ? -1.226 -16.111 5.638 1.00 89.44 81 GLU A N 1
ATOM 617 C CA . GLU A 1 81 ? -0.351 -16.841 6.562 1.00 89.44 81 GLU A CA 1
ATOM 618 C C . GLU A 1 81 ? 1.043 -16.216 6.673 1.00 89.44 81 GLU A C 1
ATOM 620 O O . GLU A 1 81 ? 1.549 -16.078 7.785 1.00 89.44 81 GLU A O 1
ATOM 625 N N . SER A 1 82 ? 1.616 -15.726 5.570 1.00 88.31 82 SER A N 1
ATOM 626 C CA . SER A 1 82 ? 2.865 -14.947 5.564 1.00 88.31 82 SER A CA 1
ATOM 627 C C . SER A 1 82 ? 2.780 -13.748 6.521 1.00 88.31 82 SER A C 1
ATOM 629 O O . SER A 1 82 ? 3.617 -13.575 7.409 1.00 88.31 82 SER A O 1
ATOM 631 N N . ARG A 1 83 ? 1.677 -12.987 6.472 1.00 82.56 83 ARG A N 1
ATOM 632 C CA . ARG A 1 83 ? 1.421 -11.880 7.414 1.00 82.56 83 ARG A CA 1
ATOM 633 C C . ARG A 1 83 ? 1.314 -12.344 8.867 1.00 82.56 83 ARG A C 1
ATOM 635 O O . ARG A 1 83 ? 1.742 -11.632 9.774 1.00 82.56 83 ARG A O 1
ATOM 642 N N . ARG A 1 84 ? 0.733 -13.522 9.111 1.00 80.69 84 ARG A N 1
ATOM 643 C CA . ARG A 1 84 ? 0.575 -14.084 10.462 1.00 80.69 84 ARG A CA 1
ATOM 644 C C . ARG A 1 84 ? 1.888 -14.580 11.048 1.00 80.69 84 ARG A C 1
ATOM 646 O O . ARG A 1 84 ? 2.024 -14.537 12.270 1.00 80.69 84 ARG A O 1
ATOM 653 N N . ILE A 1 85 ? 2.857 -14.991 10.225 1.00 73.81 85 ILE A N 1
ATOM 654 C CA . ILE A 1 85 ? 4.207 -15.352 10.689 1.00 73.81 85 ILE A CA 1
ATOM 655 C C . ILE A 1 85 ? 4.840 -14.189 11.468 1.00 73.81 85 ILE A C 1
ATOM 657 O O . ILE A 1 85 ? 5.450 -14.426 12.508 1.00 73.81 85 ILE A O 1
ATOM 661 N N . GLY A 1 86 ? 4.613 -12.942 11.039 1.00 60.16 86 GLY A N 1
ATOM 662 C CA . GLY A 1 86 ? 5.126 -11.749 11.721 1.00 60.16 86 GLY A CA 1
ATOM 663 C C . GLY A 1 86 ? 4.387 -11.339 13.004 1.00 60.16 86 GLY A C 1
ATOM 664 O O . GLY A 1 86 ? 4.895 -10.501 13.743 1.00 60.16 86 GLY A O 1
ATOM 665 N N . VAL A 1 87 ? 3.200 -11.894 13.286 1.00 60.12 87 VAL A N 1
ATOM 666 C CA . VAL A 1 87 ? 2.322 -11.425 14.382 1.00 60.12 87 VAL A CA 1
ATOM 667 C C . VAL A 1 87 ? 2.062 -12.497 15.444 1.00 60.12 87 VAL A C 1
ATOM 669 O O . VAL A 1 87 ? 1.897 -12.164 16.615 1.00 60.12 87 VAL A O 1
ATOM 672 N N . ALA A 1 88 ? 2.039 -13.779 15.073 1.00 50.53 88 ALA A N 1
ATOM 673 C CA . ALA A 1 88 ? 1.762 -14.877 15.994 1.00 50.53 88 ALA A CA 1
ATOM 674 C C . ALA A 1 88 ? 2.649 -16.091 15.685 1.00 50.53 88 ALA A C 1
ATOM 676 O O . ALA A 1 88 ? 2.558 -16.704 14.611 1.00 50.53 88 ALA A O 1
ATOM 677 N N . GLN A 1 89 ? 3.499 -16.452 16.649 1.00 48.81 89 GLN A N 1
ATOM 678 C CA . GLN A 1 89 ? 4.214 -17.723 16.623 1.00 48.81 89 GLN A CA 1
ATOM 679 C C . GLN A 1 89 ? 3.297 -18.845 17.144 1.00 48.81 89 GLN A C 1
ATOM 681 O O . GLN A 1 89 ? 2.653 -18.661 18.181 1.00 48.81 89 GLN A O 1
ATOM 686 N N . PRO A 1 90 ? 3.218 -19.997 16.454 1.00 52.25 90 PRO A N 1
ATOM 687 C CA . PRO A 1 90 ? 2.599 -21.194 17.004 1.00 52.25 90 PRO A CA 1
ATOM 688 C C . PRO A 1 90 ? 3.402 -21.660 18.223 1.00 52.25 90 PRO A C 1
ATOM 690 O O . PRO A 1 90 ? 4.623 -21.785 18.154 1.00 52.25 90 PRO A O 1
ATOM 693 N N . ILE A 1 91 ? 2.717 -21.910 19.337 1.00 49.41 91 ILE A N 1
ATOM 694 C CA . ILE A 1 91 ? 3.319 -22.521 20.523 1.00 49.41 91 ILE A CA 1
ATOM 695 C C . ILE A 1 91 ? 3.488 -24.010 20.215 1.00 49.41 91 ILE A C 1
ATOM 697 O O . ILE A 1 91 ? 2.497 -24.726 20.079 1.00 49.41 91 ILE A O 1
ATOM 701 N N . ASP A 1 92 ? 4.729 -24.471 20.083 1.00 47.00 92 ASP A N 1
ATOM 702 C CA . ASP A 1 92 ? 5.032 -25.896 19.968 1.00 47.00 92 ASP A CA 1
ATOM 703 C C . ASP A 1 92 ? 4.769 -26.585 21.318 1.00 47.00 92 ASP A C 1
ATOM 705 O O . ASP A 1 92 ? 5.498 -26.396 22.291 1.00 47.00 92 ASP A O 1
ATOM 709 N N . THR A 1 93 ? 3.688 -27.361 21.395 1.00 51.06 93 THR A N 1
ATOM 710 C CA . THR A 1 93 ? 3.298 -28.134 22.586 1.00 51.06 93 THR A CA 1
ATOM 711 C C . THR A 1 93 ? 3.998 -29.493 22.699 1.00 51.06 93 THR A C 1
ATOM 713 O O . THR A 1 93 ? 3.709 -30.236 23.635 1.00 51.06 93 THR A O 1
ATOM 716 N N . SER A 1 94 ? 4.884 -29.858 21.764 1.00 46.66 94 SER A N 1
ATOM 717 C CA . SER A 1 94 ? 5.502 -31.194 21.717 1.00 46.66 94 SER A CA 1
ATOM 718 C C . SER A 1 94 ? 6.862 -31.303 22.419 1.00 46.66 94 SER A C 1
ATOM 720 O O . SER A 1 94 ? 7.354 -32.415 22.626 1.00 46.66 94 SER A O 1
ATOM 722 N N . LEU A 1 95 ? 7.459 -30.184 22.842 1.00 44.69 95 LEU A N 1
ATOM 723 C CA . LEU A 1 95 ? 8.763 -30.178 23.506 1.00 44.69 95 LEU A CA 1
ATOM 724 C C . LEU A 1 95 ? 8.619 -30.212 25.040 1.00 44.69 95 LEU A C 1
ATOM 726 O O . LEU A 1 95 ? 7.959 -29.339 25.611 1.00 44.69 95 LEU A O 1
ATOM 730 N N . PRO A 1 96 ? 9.251 -31.175 25.747 1.00 42.47 96 PRO A N 1
ATOM 731 C CA . PRO A 1 96 ? 9.345 -31.122 27.197 1.00 42.47 96 PRO A CA 1
ATOM 732 C C . PRO A 1 96 ? 10.166 -29.888 27.571 1.00 42.47 96 PRO A C 1
ATOM 734 O O . PRO A 1 96 ? 11.256 -29.673 27.047 1.00 42.47 96 PRO A O 1
ATOM 737 N N . SER A 1 97 ? 9.610 -29.067 28.457 1.00 46.06 97 SER A N 1
ATOM 738 C CA . SER A 1 97 ? 10.163 -27.809 28.956 1.00 46.06 97 SER A CA 1
ATOM 739 C C . SER A 1 97 ? 11.586 -27.980 29.500 1.00 46.06 97 SER A C 1
ATOM 741 O O . SER A 1 97 ? 11.782 -28.213 30.693 1.00 46.06 97 SER A O 1
ATOM 743 N N . VAL A 1 98 ? 12.580 -27.861 28.623 1.00 41.78 98 VAL A N 1
ATOM 744 C CA . VAL A 1 98 ? 13.997 -27.815 28.966 1.00 41.78 98 VAL A CA 1
ATOM 745 C C . VAL A 1 98 ? 14.557 -26.521 28.387 1.00 41.78 98 VAL A C 1
ATOM 747 O O . VAL A 1 98 ? 14.666 -26.353 27.179 1.00 41.78 98 VAL A O 1
ATOM 750 N N . ASP A 1 99 ? 14.884 -25.621 29.311 1.00 41.72 99 ASP A N 1
ATOM 751 C CA . ASP A 1 99 ? 15.718 -24.430 29.142 1.00 41.72 99 ASP A CA 1
ATOM 752 C C . ASP A 1 99 ? 15.124 -23.251 28.338 1.00 41.72 99 ASP A C 1
ATOM 754 O O . ASP A 1 99 ? 15.547 -22.903 27.238 1.00 41.72 99 ASP A O 1
ATOM 758 N N . GLN A 1 100 ? 14.156 -22.561 28.954 1.00 42.06 100 GLN A N 1
ATOM 759 C CA . GLN A 1 100 ? 13.545 -21.316 28.459 1.00 42.06 100 GLN A CA 1
ATOM 760 C C . GLN A 1 100 ? 14.466 -20.075 28.511 1.00 42.06 100 GLN A C 1
ATOM 762 O O . GLN A 1 100 ? 13.978 -18.963 28.332 1.00 42.06 100 GLN A O 1
ATOM 767 N N . ASN A 1 101 ? 15.779 -20.212 28.742 1.00 38.53 101 ASN A N 1
ATOM 768 C CA . ASN A 1 101 ? 16.669 -19.056 28.923 1.00 38.53 101 ASN A CA 1
ATOM 769 C C . ASN A 1 101 ? 17.737 -18.873 27.836 1.00 38.53 101 ASN A C 1
ATOM 771 O O . ASN A 1 101 ? 18.654 -18.065 27.992 1.00 38.53 101 ASN A O 1
ATOM 775 N N . ARG A 1 102 ? 17.611 -19.574 26.707 1.00 36.50 102 ARG A N 1
ATOM 776 C CA . ARG A 1 102 ? 18.491 -19.386 25.552 1.00 36.50 102 ARG A CA 1
ATOM 777 C C . ARG A 1 102 ? 17.687 -18.846 24.378 1.00 36.50 102 ARG A C 1
ATOM 779 O O . ARG A 1 102 ? 17.192 -19.594 23.544 1.00 36.50 102 ARG A O 1
ATOM 786 N N . PHE A 1 103 ? 17.551 -17.521 24.339 1.00 34.69 103 PHE A N 1
ATOM 787 C CA . PHE A 1 103 ? 17.091 -16.797 23.158 1.00 34.69 103 PHE A CA 1
ATOM 788 C C . PHE A 1 103 ? 17.948 -17.226 21.964 1.00 34.69 103 PHE A C 1
ATOM 790 O O . PHE A 1 103 ? 19.127 -16.881 21.869 1.00 34.69 103 PHE A O 1
ATOM 797 N N . ILE A 1 104 ? 17.369 -18.038 21.082 1.00 37.59 104 ILE A N 1
ATOM 798 C CA . ILE A 1 104 ? 17.988 -18.379 19.811 1.00 37.59 104 ILE A CA 1
ATOM 799 C C . ILE A 1 104 ? 17.992 -17.102 18.977 1.00 37.59 104 ILE A C 1
ATOM 801 O O . ILE A 1 104 ? 16.952 -16.494 18.726 1.00 37.59 104 ILE A O 1
ATOM 805 N N . HIS A 1 105 ? 19.213 -16.700 18.634 1.00 34.94 105 HIS A N 1
ATOM 806 C CA . HIS A 1 105 ? 19.577 -15.607 17.752 1.00 34.94 105 HIS A CA 1
ATOM 807 C C . HIS A 1 105 ? 18.592 -15.451 16.593 1.00 34.94 105 HIS A C 1
ATOM 809 O O . HIS A 1 105 ? 18.394 -16.378 15.806 1.00 34.94 105 HIS A O 1
ATOM 815 N N . VAL A 1 106 ? 18.062 -14.231 16.471 1.00 37.22 106 VAL A N 1
ATOM 816 C CA . VAL A 1 106 ? 17.578 -13.656 15.215 1.00 37.22 106 VAL A CA 1
ATOM 817 C C . VAL A 1 106 ? 18.579 -14.057 14.137 1.00 37.22 106 VAL A C 1
ATOM 819 O O . VAL A 1 106 ? 19.744 -13.656 14.196 1.00 37.22 106 VAL A O 1
ATOM 822 N N . SER A 1 107 ? 18.156 -14.933 13.224 1.00 34.09 107 SER A N 1
ATOM 823 C CA . SER A 1 107 ? 18.914 -15.251 12.021 1.00 34.09 107 SER A CA 1
ATOM 824 C C . SER A 1 107 ? 19.296 -13.924 11.395 1.00 34.09 107 SER A C 1
ATOM 826 O O . SER A 1 107 ? 18.397 -13.140 11.120 1.00 34.09 107 SER A O 1
ATOM 828 N N . ALA A 1 108 ? 20.606 -13.677 11.334 1.00 36.44 108 ALA A N 1
ATOM 829 C CA . ALA A 1 108 ? 21.266 -12.516 10.763 1.00 36.44 108 ALA A CA 1
ATOM 830 C C . ALA A 1 108 ? 20.312 -11.349 10.463 1.00 36.44 108 ALA A C 1
ATOM 832 O O . ALA A 1 108 ? 19.632 -11.335 9.437 1.00 36.44 108 ALA A O 1
ATOM 833 N N . LEU A 1 109 ? 20.367 -10.307 11.299 1.00 37.59 109 LEU A N 1
ATOM 834 C CA . LEU A 1 109 ? 20.495 -9.001 10.674 1.00 37.59 109 LEU A CA 1
ATOM 835 C C . LEU A 1 109 ? 21.618 -9.177 9.638 1.00 37.59 109 LEU A C 1
ATOM 837 O O . LEU A 1 109 ? 22.795 -9.157 9.989 1.00 37.59 109 LEU A O 1
ATOM 841 N N . GLU A 1 110 ? 21.262 -9.397 8.369 1.00 37.97 110 GLU A N 1
ATOM 842 C CA . GLU A 1 110 ? 21.866 -8.552 7.358 1.00 37.97 110 GLU A CA 1
ATOM 843 C C . GLU A 1 110 ? 21.724 -7.170 7.976 1.00 37.97 110 GLU A C 1
ATOM 845 O O . GLU A 1 110 ? 20.610 -6.673 8.174 1.00 37.97 110 GLU A O 1
ATOM 850 N N . GLU A 1 111 ? 22.838 -6.661 8.511 1.00 40.03 111 GLU A N 1
ATOM 851 C CA . GLU A 1 111 ? 22.983 -5.238 8.727 1.00 40.03 111 GLU A CA 1
ATOM 852 C C . GLU A 1 111 ? 22.392 -4.637 7.469 1.00 40.03 111 GLU A C 1
ATOM 854 O O . GLU A 1 111 ? 22.944 -4.854 6.392 1.00 40.03 111 GLU A O 1
ATOM 859 N N . VAL A 1 112 ? 21.203 -4.037 7.600 1.00 41.59 112 VAL A N 1
ATOM 860 C CA . VAL A 1 112 ? 20.583 -3.231 6.558 1.00 41.59 112 VAL A CA 1
ATOM 861 C C . VAL A 1 112 ? 21.736 -2.382 6.073 1.00 41.59 112 VAL A C 1
ATOM 863 O O . VAL A 1 112 ? 22.233 -1.548 6.839 1.00 41.59 112 VAL A O 1
ATOM 866 N N . GLY A 1 113 ? 22.268 -2.719 4.893 1.00 38.66 113 GLY A N 1
ATOM 867 C CA . GLY A 1 113 ? 23.495 -2.104 4.424 1.00 38.66 113 GLY A CA 1
ATOM 868 C C . GLY A 1 113 ? 23.265 -0.602 4.461 1.00 38.66 113 GLY A C 1
ATOM 869 O O . GLY A 1 113 ? 22.121 -0.152 4.343 1.00 38.66 113 GLY A O 1
ATOM 870 N N . GLN A 1 114 ? 24.307 0.207 4.638 1.00 47.62 114 GLN A N 1
ATOM 871 C CA . GLN A 1 114 ? 24.132 1.665 4.577 1.00 47.62 114 GLN A CA 1
ATOM 872 C C . GLN A 1 114 ? 23.338 2.106 3.324 1.00 47.62 114 GLN A C 1
ATOM 874 O O . GLN A 1 114 ? 22.616 3.101 3.387 1.00 47.62 114 GLN A O 1
ATOM 879 N N . ASP A 1 115 ? 23.385 1.310 2.250 1.00 44.62 115 ASP A N 1
ATOM 880 C CA . ASP A 1 115 ? 22.584 1.457 1.033 1.00 44.62 115 ASP A CA 1
ATOM 881 C C . ASP A 1 115 ? 21.072 1.197 1.218 1.00 44.62 115 ASP A C 1
ATOM 883 O O . ASP A 1 115 ? 20.255 1.954 0.690 1.00 44.62 115 ASP A O 1
ATOM 887 N N . ASP A 1 116 ? 20.661 0.199 2.006 1.00 46.38 116 ASP A N 1
ATOM 888 C CA . ASP A 1 116 ? 19.242 -0.071 2.274 1.00 46.38 116 ASP A CA 1
ATOM 889 C C . ASP A 1 116 ? 18.648 0.972 3.232 1.00 46.38 116 ASP A C 1
ATOM 891 O O . ASP A 1 116 ? 17.519 1.428 3.042 1.00 46.38 116 ASP A O 1
ATOM 895 N N . ALA A 1 117 ? 19.420 1.423 4.228 1.00 52.00 117 ALA A N 1
ATOM 896 C CA . ALA A 1 117 ? 18.986 2.462 5.162 1.00 52.00 117 ALA A CA 1
ATOM 897 C C . ALA A 1 117 ? 18.715 3.797 4.442 1.00 52.00 117 ALA A C 1
ATOM 899 O O . ALA A 1 117 ? 17.740 4.484 4.756 1.00 52.00 117 ALA A O 1
ATOM 900 N N . ALA A 1 118 ? 19.535 4.138 3.442 1.00 55.22 118 ALA A N 1
ATOM 901 C CA . ALA A 1 118 ? 19.311 5.298 2.585 1.00 55.22 118 ALA A CA 1
ATOM 902 C C . ALA A 1 118 ? 18.022 5.157 1.754 1.00 55.22 118 ALA A C 1
ATOM 904 O O . ALA A 1 118 ? 17.216 6.086 1.711 1.00 55.22 118 ALA A O 1
ATOM 905 N N . GLY A 1 119 ? 17.766 3.974 1.180 1.00 57.09 119 GLY A N 1
ATOM 906 C CA . GLY A 1 119 ? 16.537 3.701 0.427 1.00 57.09 119 GLY A CA 1
ATOM 907 C C . GLY A 1 119 ? 15.256 3.823 1.264 1.00 57.09 119 GLY A C 1
ATOM 908 O O . GLY A 1 119 ? 14.239 4.325 0.776 1.00 57.09 119 GLY A O 1
ATOM 909 N N . TYR A 1 120 ? 15.302 3.423 2.540 1.00 59.94 120 TYR A N 1
ATOM 910 C CA . TYR A 1 120 ? 14.186 3.603 3.476 1.00 59.94 120 TYR A CA 1
ATOM 911 C C . TYR A 1 120 ? 13.923 5.079 3.803 1.00 59.94 120 TYR A C 1
ATOM 913 O O . TYR A 1 120 ? 12.762 5.497 3.808 1.00 59.94 120 TYR A O 1
ATOM 921 N N . LEU A 1 121 ? 14.976 5.872 4.029 1.00 60.53 121 LEU A N 1
ATOM 922 C CA . LEU A 1 121 ? 14.857 7.308 4.306 1.00 60.53 121 LEU A CA 1
ATOM 923 C C . LEU A 1 121 ? 14.299 8.076 3.097 1.00 60.53 121 LEU A C 1
ATOM 925 O O . LEU A 1 121 ? 13.404 8.907 3.257 1.00 60.53 121 LEU A O 1
ATOM 929 N N . ASP A 1 122 ? 14.751 7.741 1.887 1.00 72.88 122 ASP A N 1
ATOM 930 C CA . ASP A 1 122 ? 14.267 8.358 0.648 1.00 72.88 122 ASP A CA 1
ATOM 931 C C . ASP A 1 122 ? 12.791 8.029 0.379 1.00 72.88 122 ASP A C 1
ATOM 933 O O . ASP A 1 122 ? 12.016 8.883 -0.066 1.00 72.88 122 ASP A O 1
ATOM 937 N N . LEU A 1 123 ? 12.369 6.794 0.673 1.00 79.25 123 LEU A N 1
ATOM 938 C CA . LEU A 1 123 ? 10.975 6.379 0.547 1.00 79.25 123 LEU A CA 1
ATOM 939 C C . LEU A 1 123 ? 10.075 7.094 1.561 1.00 79.25 123 LEU A C 1
ATOM 941 O O . LEU A 1 123 ? 8.983 7.540 1.197 1.00 79.25 123 LEU A O 1
ATOM 945 N N . GLU A 1 124 ? 10.511 7.201 2.817 1.00 81.31 124 GLU A N 1
ATOM 946 C CA . GLU A 1 124 ? 9.772 7.904 3.866 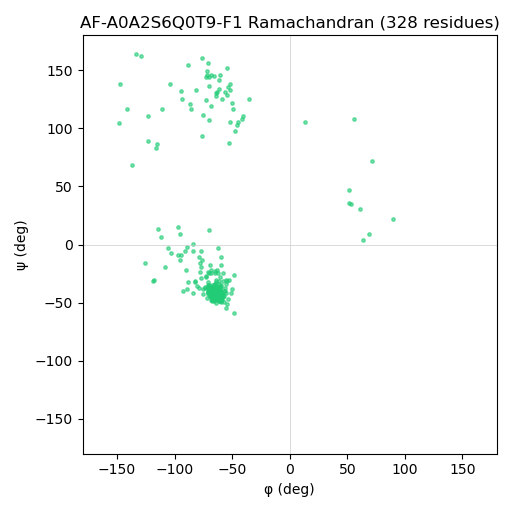1.00 81.31 124 GLU A CA 1
ATOM 947 C C . GLU A 1 124 ? 9.604 9.390 3.518 1.00 81.31 124 GLU A C 1
ATOM 949 O O . GLU A 1 124 ? 8.478 9.903 3.532 1.00 81.31 124 GLU A O 1
ATOM 954 N N . GLU A 1 125 ? 10.685 10.059 3.106 1.00 78.38 125 GLU A N 1
ATOM 955 C CA . GLU A 1 125 ? 10.644 11.456 2.666 1.00 78.38 125 GLU A CA 1
ATOM 956 C C . GLU A 1 125 ? 9.702 11.619 1.462 1.00 78.38 125 GLU A C 1
ATOM 958 O O . GLU A 1 125 ? 8.805 12.470 1.472 1.00 78.38 125 GLU A O 1
ATOM 963 N N . ALA A 1 126 ? 9.813 10.749 0.453 1.00 82.44 126 ALA A N 1
ATOM 964 C CA . ALA A 1 126 ? 8.944 10.786 -0.718 1.00 82.44 126 ALA A CA 1
ATOM 965 C C . ALA A 1 126 ? 7.464 10.562 -0.353 1.00 82.44 126 ALA A C 1
ATOM 967 O O . ALA A 1 126 ? 6.587 11.259 -0.876 1.00 82.44 126 ALA A O 1
ATOM 968 N N . LEU A 1 127 ? 7.159 9.658 0.583 1.00 87.31 127 LEU A N 1
ATOM 969 C CA . LEU A 1 127 ? 5.796 9.430 1.071 1.00 87.31 127 LEU A CA 1
ATOM 970 C C . LEU A 1 127 ? 5.224 10.650 1.802 1.00 87.31 127 LEU A C 1
ATOM 972 O O . LEU A 1 127 ? 4.039 10.948 1.634 1.00 87.31 127 LEU A O 1
ATOM 976 N N . LEU A 1 128 ? 6.040 11.371 2.577 1.00 86.62 128 LEU A N 1
ATOM 977 C CA . LEU A 1 128 ? 5.621 12.581 3.294 1.00 86.62 128 LEU A CA 1
ATOM 978 C C . LEU A 1 128 ? 5.310 13.756 2.357 1.00 86.62 128 LEU A C 1
ATOM 980 O O . LEU A 1 128 ? 4.510 14.625 2.709 1.00 86.62 128 LEU A O 1
ATOM 984 N N . THR A 1 129 ? 5.882 13.777 1.150 1.00 83.31 129 THR A N 1
ATOM 985 C CA . THR A 1 129 ? 5.577 14.818 0.152 1.00 83.31 129 THR A CA 1
ATOM 986 C C . THR A 1 129 ? 4.247 14.616 -0.580 1.00 83.31 129 THR A C 1
ATOM 988 O O . THR A 1 129 ? 3.745 15.558 -1.204 1.00 83.31 129 THR A O 1
ATOM 991 N N . LEU A 1 130 ? 3.654 13.419 -0.512 1.00 84.81 130 LEU A N 1
ATOM 992 C CA . LEU A 1 130 ? 2.361 13.136 -1.129 1.00 84.81 130 LEU A CA 1
ATOM 993 C C . LEU A 1 130 ? 1.216 13.824 -0.367 1.00 84.81 130 LEU A C 1
ATOM 995 O O . LEU A 1 130 ? 1.251 13.934 0.860 1.00 84.81 130 LEU A O 1
ATOM 999 N N . PRO A 1 131 ? 0.120 14.205 -1.054 1.00 89.25 131 PRO A N 1
ATOM 1000 C CA . PRO A 1 131 ? -1.110 14.593 -0.375 1.00 89.25 131 PRO A CA 1
ATOM 1001 C C . PRO A 1 131 ? -1.555 13.498 0.601 1.00 89.25 131 PRO A C 1
ATOM 1003 O O . PRO A 1 131 ? -1.588 12.323 0.228 1.00 89.25 131 PRO A O 1
ATOM 1006 N N . LYS A 1 132 ? -1.967 13.872 1.819 1.00 85.69 132 LYS A N 1
ATOM 1007 C CA . LYS A 1 132 ? -2.286 12.931 2.915 1.00 85.69 132 LYS A CA 1
ATOM 1008 C C . LYS A 1 132 ? -3.237 11.803 2.505 1.00 85.69 132 LYS A C 1
ATOM 1010 O O . LYS A 1 132 ? -3.046 10.651 2.886 1.00 85.69 132 LYS A O 1
ATOM 1015 N N . GLN A 1 133 ? -4.233 12.109 1.673 1.00 85.75 133 GLN A N 1
ATOM 1016 C CA . GLN A 1 133 ? -5.161 11.103 1.161 1.00 85.75 133 GLN A CA 1
ATOM 1017 C C . GLN A 1 133 ? -4.475 10.102 0.220 1.00 85.75 133 GLN A C 1
ATOM 1019 O O . GLN A 1 133 ? -4.752 8.914 0.296 1.00 85.75 133 GLN A O 1
ATOM 1024 N N . GLN A 1 134 ? -3.552 10.541 -0.636 1.00 90.44 134 GLN A N 1
ATOM 1025 C CA . GLN A 1 134 ? -2.786 9.643 -1.504 1.00 90.44 134 GLN A CA 1
ATOM 1026 C C . GLN A 1 134 ? -1.770 8.824 -0.703 1.00 90.44 134 GLN A C 1
ATOM 1028 O O . GLN A 1 134 ? -1.686 7.621 -0.925 1.00 90.44 134 GLN A O 1
ATOM 1033 N N . GLN A 1 135 ? -1.084 9.437 0.269 1.00 94.38 135 GLN A N 1
ATOM 1034 C CA . GLN A 1 135 ? -0.184 8.743 1.198 1.00 94.38 135 GLN A CA 1
ATOM 1035 C C . GLN A 1 135 ? -0.910 7.586 1.901 1.00 94.38 135 GLN A C 1
ATOM 1037 O O . GLN A 1 135 ? -0.462 6.443 1.842 1.00 94.38 135 GLN A O 1
ATOM 1042 N N . ARG A 1 136 ? -2.086 7.854 2.492 1.00 92.38 136 ARG A N 1
ATOM 1043 C CA . ARG A 1 136 ? -2.899 6.837 3.180 1.00 92.38 136 ARG A CA 1
ATOM 1044 C C . ARG A 1 136 ? -3.324 5.706 2.242 1.00 92.38 136 ARG A C 1
ATOM 1046 O O . ARG A 1 136 ? -3.240 4.543 2.617 1.00 92.38 136 ARG A O 1
ATOM 1053 N N . MET A 1 137 ? -3.757 6.032 1.025 1.00 94.44 137 MET A N 1
ATOM 1054 C CA . MET A 1 137 ? -4.197 5.028 0.047 1.00 94.44 137 MET A CA 1
ATOM 1055 C C . MET A 1 137 ? -3.036 4.156 -0.432 1.00 94.44 137 MET A C 1
ATOM 1057 O O . MET A 1 137 ? -3.193 2.944 -0.542 1.00 94.44 137 MET A O 1
ATOM 1061 N N . VAL A 1 138 ? -1.865 4.751 -0.679 1.00 94.38 138 VAL A N 1
ATOM 1062 C CA . VAL A 1 138 ? -0.650 4.015 -1.051 1.00 94.38 138 VAL A CA 1
ATOM 1063 C C . VAL A 1 138 ? -0.197 3.115 0.094 1.00 94.38 138 VAL A C 1
ATOM 1065 O O . VAL A 1 138 ? 0.058 1.944 -0.153 1.00 94.38 138 VAL A O 1
ATOM 1068 N N . MET A 1 139 ? -0.189 3.601 1.339 1.00 93.25 139 MET A N 1
ATOM 1069 C CA . MET A 1 139 ? 0.142 2.776 2.507 1.00 93.25 139 MET A CA 1
ATOM 1070 C C . MET A 1 139 ? -0.816 1.594 2.667 1.00 93.25 139 MET A C 1
ATOM 1072 O O . MET A 1 139 ? -0.366 0.466 2.832 1.00 93.25 139 MET A O 1
ATOM 1076 N N . LEU A 1 140 ? -2.128 1.812 2.550 1.00 88.62 140 LEU A N 1
ATOM 1077 C CA . LEU A 1 140 ? -3.109 0.724 2.615 1.00 88.62 140 LEU A CA 1
ATOM 1078 C C . LEU A 1 140 ? -2.926 -0.295 1.483 1.00 88.62 140 LEU A C 1
ATOM 1080 O O . LEU A 1 140 ? -3.035 -1.490 1.725 1.00 88.62 140 LEU A O 1
ATOM 1084 N N . ALA A 1 141 ? -2.624 0.159 0.267 1.00 91.94 141 ALA A N 1
ATOM 1085 C CA . ALA A 1 141 ? -2.506 -0.719 -0.895 1.00 91.94 141 ALA A CA 1
ATOM 1086 C C . ALA A 1 141 ? -1.149 -1.420 -1.034 1.00 91.94 141 ALA A C 1
ATOM 1088 O O . ALA A 1 141 ? -1.095 -2.490 -1.628 1.00 91.94 141 ALA A O 1
ATOM 1089 N N . LYS A 1 142 ? -0.055 -0.792 -0.591 1.00 89.12 142 LYS A N 1
ATOM 1090 C CA . LYS A 1 142 ? 1.328 -1.251 -0.821 1.00 89.12 142 LYS A CA 1
ATOM 1091 C C . LYS A 1 142 ? 2.083 -1.586 0.457 1.00 89.12 142 LYS A C 1
ATOM 1093 O O . LYS A 1 142 ? 2.939 -2.451 0.417 1.00 89.12 142 LYS A O 1
ATOM 1098 N N . GLY A 1 143 ? 1.774 -0.910 1.562 1.00 84.81 143 GLY A N 1
ATOM 1099 C CA . GLY A 1 143 ? 2.331 -1.240 2.876 1.00 84.81 143 GLY A CA 1
ATOM 1100 C C . GLY A 1 143 ? 1.551 -2.359 3.564 1.00 84.81 143 GLY A C 1
ATOM 1101 O O . GLY A 1 143 ? 2.141 -3.267 4.130 1.00 84.81 143 GLY A O 1
ATOM 1102 N N . PHE A 1 144 ? 0.218 -2.317 3.478 1.00 80.81 144 PHE A N 1
ATOM 1103 C CA . PHE A 1 144 ? -0.669 -3.316 4.091 1.00 80.81 144 PHE A CA 1
ATOM 1104 C C . PHE A 1 144 ? -1.301 -4.286 3.084 1.00 80.81 144 PHE A C 1
ATOM 1106 O O . PHE A 1 144 ? -2.011 -5.205 3.487 1.00 80.81 144 PHE A O 1
ATOM 1113 N N . ASP A 1 145 ? -1.043 -4.105 1.782 1.00 83.06 145 ASP A N 1
ATOM 1114 C CA . ASP A 1 145 ? -1.522 -4.989 0.710 1.00 83.06 145 ASP A CA 1
ATOM 1115 C C . ASP A 1 145 ? -3.051 -5.227 0.718 1.00 83.06 145 ASP A C 1
ATOM 1117 O O . ASP A 1 145 ? -3.538 -6.313 0.388 1.00 83.06 145 ASP A O 1
ATOM 1121 N N . TYR A 1 146 ? -3.840 -4.218 1.097 1.00 81.50 146 TYR A N 1
ATOM 1122 C CA . TYR A 1 146 ? -5.294 -4.281 0.973 1.00 81.50 146 TYR A CA 1
ATOM 1123 C C . TYR A 1 146 ? -5.734 -4.152 -0.487 1.00 81.50 146 TYR A C 1
ATOM 1125 O O . TYR A 1 146 ? -5.195 -3.371 -1.279 1.00 81.50 146 TYR A O 1
ATOM 1133 N N . THR A 1 147 ? -6.792 -4.871 -0.847 1.00 88.50 147 THR A N 1
ATOM 1134 C CA . THR A 1 147 ? -7.440 -4.727 -2.149 1.00 88.50 147 THR A CA 1
ATOM 1135 C C . THR A 1 147 ? -8.191 -3.397 -2.245 1.00 88.50 147 THR A C 1
ATOM 1137 O O . THR A 1 147 ? -8.669 -2.845 -1.257 1.00 88.50 147 THR A O 1
ATOM 1140 N N . HIS A 1 148 ? -8.408 -2.888 -3.463 1.00 91.50 148 HIS A N 1
ATOM 1141 C CA . HIS A 1 148 ? -9.182 -1.651 -3.655 1.00 91.50 148 HIS A CA 1
ATOM 1142 C C . HIS A 1 148 ? -10.614 -1.715 -3.090 1.00 91.50 148 HIS A C 1
ATOM 1144 O O . HIS A 1 148 ? -11.200 -0.671 -2.816 1.00 91.50 148 HIS A O 1
ATOM 1150 N N . ALA A 1 149 ? -11.192 -2.914 -2.953 1.00 89.06 149 ALA A N 1
ATOM 1151 C CA . ALA A 1 149 ? -12.511 -3.100 -2.352 1.00 89.06 149 ALA A CA 1
ATOM 1152 C C . ALA A 1 149 ? -12.459 -2.960 -0.821 1.00 89.06 149 ALA A C 1
ATOM 1154 O O . ALA A 1 149 ? -13.298 -2.276 -0.245 1.00 89.06 149 ALA A O 1
ATOM 1155 N N . GLU A 1 150 ? -11.443 -3.531 -0.176 1.00 73.44 150 GLU A N 1
ATOM 1156 C CA . GLU A 1 150 ? -11.227 -3.382 1.269 1.00 73.44 150 GLU A CA 1
ATOM 1157 C C . GLU A 1 150 ? -10.860 -1.94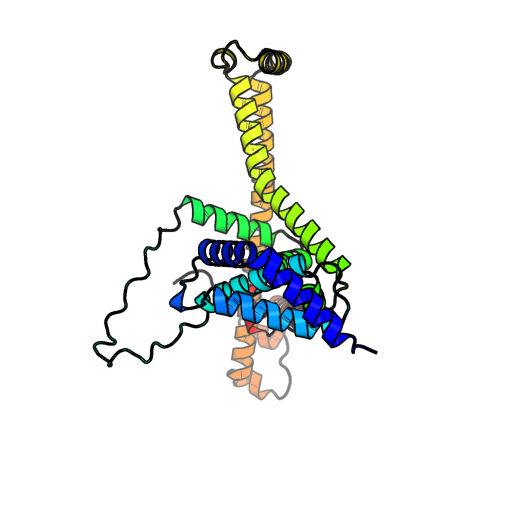3 1.623 1.00 73.44 150 GLU A C 1
ATOM 1159 O O . GLU A 1 150 ? -11.420 -1.378 2.554 1.00 73.44 150 GLU A O 1
ATOM 1164 N N . ILE A 1 151 ? -10.002 -1.299 0.825 1.00 92.19 151 ILE A N 1
ATOM 1165 C CA . ILE A 1 151 ? -9.659 0.119 1.002 1.00 92.19 151 ILE A CA 1
ATOM 1166 C C . ILE A 1 151 ? -10.909 0.994 0.899 1.00 92.19 151 ILE A C 1
ATOM 1168 O O . ILE A 1 151 ? -11.087 1.904 1.707 1.00 92.19 151 ILE A O 1
ATOM 1172 N N . ALA A 1 152 ? -11.789 0.723 -0.067 1.00 92.62 152 ALA A N 1
ATOM 1173 C CA . ALA A 1 152 ? -13.076 1.405 -0.184 1.00 92.62 152 ALA A CA 1
ATOM 1174 C C . ALA A 1 152 ? -13.939 1.217 1.073 1.00 92.62 152 ALA A C 1
ATOM 1176 O O . ALA A 1 152 ? -14.461 2.198 1.594 1.00 92.62 152 ALA A O 1
ATOM 1177 N N . GLY A 1 153 ? -14.007 -0.006 1.608 1.00 84.81 153 GLY A N 1
ATOM 1178 C CA . GLY A 1 153 ? -14.694 -0.291 2.871 1.00 84.81 153 GLY A CA 1
ATOM 1179 C C . GLY A 1 153 ? -14.101 0.461 4.068 1.00 84.81 153 GLY A C 1
ATOM 1180 O O . GLY A 1 153 ? -14.841 1.059 4.839 1.00 84.81 153 GLY A O 1
ATOM 1181 N N . ILE A 1 154 ? -12.771 0.502 4.188 1.00 89.88 154 ILE A N 1
ATOM 1182 C CA . ILE A 1 154 ? -12.055 1.175 5.286 1.00 89.88 154 ILE A CA 1
ATOM 1183 C C . ILE A 1 154 ? -12.223 2.698 5.223 1.00 89.88 154 ILE A C 1
ATOM 1185 O O . ILE A 1 154 ? -12.264 3.372 6.249 1.00 89.88 154 ILE A O 1
ATOM 1189 N N . THR A 1 155 ? -12.251 3.260 4.016 1.00 87.44 155 THR A N 1
ATOM 1190 C CA . THR A 1 155 ? -12.170 4.714 3.808 1.00 87.44 155 THR A CA 1
ATOM 1191 C C . THR A 1 155 ? -13.511 5.358 3.477 1.00 87.44 155 THR A C 1
ATOM 1193 O O . THR A 1 155 ? -13.582 6.581 3.393 1.00 87.44 155 THR A O 1
ATOM 1196 N N . GLY A 1 156 ? -14.560 4.559 3.262 1.00 90.62 156 GLY A N 1
ATOM 1197 C CA . GLY A 1 156 ? -15.878 5.029 2.830 1.00 90.62 156 GLY A CA 1
ATOM 1198 C C . GLY A 1 156 ? -15.914 5.569 1.395 1.00 90.62 156 GLY A C 1
ATOM 1199 O O . GLY A 1 156 ? -16.909 6.161 0.985 1.00 90.62 156 GLY A O 1
ATOM 1200 N N . LEU A 1 157 ? -14.842 5.399 0.614 1.00 91.75 157 LEU A N 1
ATOM 1201 C CA . LEU A 1 157 ? -14.771 5.870 -0.769 1.00 91.75 157 LEU A CA 1
ATOM 1202 C C . LEU A 1 157 ? -15.308 4.827 -1.746 1.00 91.75 157 LEU A C 1
ATOM 1204 O O . LEU A 1 157 ? -15.205 3.625 -1.527 1.00 91.75 157 LEU A O 1
ATOM 1208 N N . HIS A 1 158 ? -15.777 5.279 -2.908 1.00 95.38 158 HIS A N 1
ATOM 1209 C CA . HIS A 1 158 ? -16.079 4.369 -4.008 1.00 95.38 158 HIS A CA 1
ATOM 1210 C C . HIS A 1 158 ? -14.813 3.618 -4.468 1.00 95.38 158 HIS A C 1
ATOM 1212 O O . HIS A 1 158 ? -13.733 4.205 -4.588 1.00 95.38 158 HIS A O 1
ATOM 1218 N N . ARG A 1 159 ? -14.949 2.329 -4.812 1.00 94.19 159 ARG A N 1
ATOM 1219 C CA . ARG A 1 159 ? -13.835 1.456 -5.242 1.00 94.19 159 ARG A CA 1
ATOM 1220 C C . ARG A 1 159 ? -12.988 2.060 -6.365 1.00 94.19 159 ARG A C 1
ATOM 1222 O O . ARG A 1 159 ? -11.762 1.971 -6.329 1.00 94.19 159 ARG A O 1
ATOM 1229 N N . GLY A 1 160 ? -13.629 2.692 -7.351 1.00 85.12 160 GLY A N 1
ATOM 1230 C CA . GLY A 1 160 ? -12.930 3.370 -8.450 1.00 85.12 160 GLY A CA 1
ATOM 1231 C C . GLY A 1 160 ? -12.090 4.562 -7.979 1.00 85.12 160 GLY A C 1
ATOM 1232 O O . GLY A 1 160 ? -10.972 4.761 -8.450 1.00 85.12 160 GLY A O 1
ATOM 1233 N N . THR A 1 161 ? -12.587 5.306 -6.990 1.00 90.69 161 THR A N 1
ATOM 1234 C CA . THR A 1 161 ? -11.900 6.456 -6.393 1.00 90.69 161 THR A CA 1
ATOM 1235 C C . THR A 1 161 ? -10.677 6.006 -5.600 1.00 90.69 161 THR A C 1
ATOM 1237 O O . THR A 1 161 ? -9.593 6.557 -5.792 1.00 90.69 161 THR A O 1
ATOM 1240 N N . ALA A 1 162 ? -10.807 4.950 -4.789 1.00 92.12 162 ALA A N 1
ATOM 1241 C CA . ALA A 1 162 ? -9.679 4.346 -4.077 1.00 92.12 162 ALA A CA 1
ATOM 1242 C C . ALA A 1 162 ? -8.572 3.899 -5.051 1.00 92.12 162 ALA A C 1
ATOM 1244 O O . ALA A 1 162 ? -7.417 4.300 -4.903 1.00 92.12 162 ALA A O 1
ATOM 1245 N N . ALA A 1 163 ? -8.931 3.169 -6.115 1.00 88.06 163 ALA A N 1
ATOM 1246 C CA . ALA A 1 163 ? -7.983 2.745 -7.148 1.00 88.06 163 ALA A CA 1
ATOM 1247 C C . ALA A 1 163 ? -7.288 3.935 -7.838 1.00 88.06 163 ALA A C 1
ATOM 1249 O O . ALA A 1 163 ? -6.081 3.907 -8.088 1.00 88.06 163 ALA A O 1
ATOM 1250 N N . GLN A 1 164 ? -8.027 5.013 -8.114 1.00 92.81 164 GLN A N 1
ATOM 1251 C CA . GLN A 1 164 ? -7.467 6.221 -8.715 1.00 92.81 164 GLN A CA 1
ATOM 1252 C C . GLN A 1 164 ? -6.471 6.927 -7.786 1.00 92.81 164 GLN A C 1
ATOM 1254 O O . GLN A 1 164 ? -5.421 7.371 -8.257 1.00 92.81 164 GLN A O 1
ATOM 1259 N N . HIS A 1 165 ? -6.763 7.027 -6.486 1.00 90.06 165 HIS A N 1
ATOM 1260 C CA . HIS A 1 165 ? -5.837 7.618 -5.518 1.00 90.06 165 HIS A CA 1
ATOM 1261 C C . HIS A 1 165 ? -4.563 6.789 -5.362 1.00 90.06 165 HIS A C 1
ATOM 1263 O O . HIS A 1 165 ? -3.480 7.372 -5.377 1.00 90.06 165 HIS A O 1
ATOM 1269 N N . VAL A 1 166 ? -4.670 5.456 -5.305 1.00 92.50 166 VAL A N 1
ATOM 1270 C CA . VAL A 1 166 ? -3.502 4.558 -5.289 1.00 92.50 166 VAL A CA 1
ATOM 1271 C C . VAL A 1 166 ? -2.662 4.753 -6.551 1.00 92.50 166 VAL A C 1
ATOM 1273 O O . VAL A 1 166 ? -1.450 4.944 -6.463 1.00 92.50 166 VAL A O 1
ATOM 1276 N N . ARG A 1 167 ? -3.288 4.783 -7.737 1.00 91.88 167 ARG A N 1
ATOM 1277 C CA . ARG A 1 167 ? -2.575 4.977 -9.012 1.00 91.88 167 ARG A CA 1
ATOM 1278 C C . ARG A 1 167 ? -1.871 6.333 -9.093 1.00 91.88 167 ARG A C 1
ATOM 1280 O O . ARG A 1 167 ? -0.760 6.421 -9.604 1.00 91.88 167 ARG A O 1
ATOM 1287 N N . ARG A 1 168 ? -2.515 7.405 -8.623 1.00 88.12 168 ARG A N 1
ATOM 1288 C CA . ARG A 1 168 ? -1.916 8.751 -8.614 1.00 88.12 168 ARG A CA 1
ATOM 1289 C C . ARG A 1 168 ? -0.772 8.850 -7.608 1.00 88.12 168 ARG A C 1
ATOM 1291 O O . ARG A 1 168 ? 0.282 9.354 -7.976 1.00 88.12 168 ARG A O 1
ATOM 1298 N N . GLY A 1 169 ? -0.960 8.323 -6.398 1.00 88.12 169 GLY A N 1
ATOM 1299 C CA . GLY A 1 169 ? 0.066 8.330 -5.357 1.00 88.12 169 GLY A CA 1
ATOM 1300 C C . GLY A 1 169 ? 1.296 7.512 -5.745 1.00 88.12 169 GLY A C 1
ATOM 1301 O O . GLY A 1 169 ? 2.407 8.013 -5.651 1.00 88.12 169 GLY A O 1
ATOM 1302 N N . THR A 1 170 ? 1.106 6.302 -6.281 1.00 89.69 170 THR A N 1
ATOM 1303 C CA . THR A 1 170 ? 2.216 5.470 -6.785 1.00 89.69 170 THR A CA 1
ATOM 1304 C C . THR A 1 170 ? 2.966 6.147 -7.926 1.00 89.69 170 THR A C 1
ATOM 1306 O O . THR A 1 170 ? 4.187 6.201 -7.888 1.00 89.69 170 THR A O 1
ATOM 1309 N N . ARG A 1 171 ? 2.263 6.745 -8.899 1.00 84.12 171 ARG A N 1
ATOM 1310 C CA . ARG A 1 171 ? 2.912 7.491 -9.989 1.00 84.12 171 ARG A CA 1
ATOM 1311 C C . ARG A 1 171 ? 3.719 8.687 -9.480 1.00 84.12 171 ARG A C 1
ATOM 1313 O O . ARG A 1 171 ? 4.811 8.929 -9.980 1.00 84.12 171 ARG A O 1
ATOM 1320 N N . ALA A 1 172 ? 3.186 9.437 -8.520 1.00 82.00 172 ALA A N 1
ATOM 1321 C CA . ALA A 1 172 ? 3.896 10.560 -7.918 1.00 82.00 172 ALA A CA 1
ATOM 1322 C C . ALA A 1 172 ? 5.133 10.089 -7.134 1.00 82.00 172 ALA A C 1
ATOM 1324 O O . ALA A 1 172 ? 6.198 10.673 -7.295 1.00 82.00 172 ALA A O 1
ATOM 1325 N N . LEU A 1 173 ? 5.026 8.987 -6.389 1.00 85.94 173 LEU A N 1
ATOM 1326 C CA . LEU A 1 173 ? 6.154 8.380 -5.681 1.00 85.94 173 LEU A CA 1
ATOM 1327 C C . LEU A 1 173 ? 7.248 7.907 -6.649 1.00 85.94 173 LEU A C 1
ATOM 1329 O O . LEU A 1 173 ? 8.418 8.216 -6.452 1.00 85.94 173 LEU A O 1
ATOM 1333 N N . THR A 1 174 ? 6.868 7.241 -7.745 1.00 83.12 174 THR A N 1
ATOM 1334 C CA . THR A 1 174 ? 7.809 6.857 -8.803 1.00 83.12 174 THR A CA 1
ATOM 1335 C C . THR A 1 174 ? 8.500 8.080 -9.387 1.00 83.12 174 THR A C 1
ATOM 1337 O O . THR A 1 174 ? 9.710 8.046 -9.552 1.00 83.12 174 THR A O 1
ATOM 1340 N N . LEU A 1 175 ? 7.781 9.169 -9.674 1.00 75.88 175 LEU A N 1
ATOM 1341 C CA . LEU A 1 175 ? 8.392 10.390 -10.209 1.00 75.88 175 LEU A CA 1
ATOM 1342 C C . LEU A 1 175 ? 9.360 11.054 -9.226 1.00 75.88 175 LEU A C 1
ATOM 1344 O O . LEU A 1 175 ? 10.354 11.615 -9.666 1.00 75.88 175 LEU A O 1
ATOM 1348 N N . LEU A 1 176 ? 9.094 10.993 -7.922 1.00 78.50 176 LEU A N 1
ATOM 1349 C CA . LEU A 1 176 ? 9.984 11.562 -6.909 1.00 78.50 176 LEU A CA 1
ATOM 1350 C C . LEU A 1 176 ? 11.267 10.736 -6.772 1.00 78.50 176 LEU A C 1
ATOM 1352 O O . LEU A 1 176 ? 12.356 11.296 -6.830 1.00 78.50 176 LEU A O 1
ATOM 1356 N N . LEU A 1 177 ? 11.128 9.411 -6.695 1.00 78.88 177 LEU A N 1
ATOM 1357 C CA . LEU A 1 177 ? 12.248 8.474 -6.570 1.00 78.88 177 LEU A CA 1
ATOM 1358 C C . LEU A 1 177 ? 13.082 8.356 -7.859 1.00 78.88 177 LEU A C 1
ATOM 1360 O O . LEU A 1 177 ? 14.296 8.203 -7.809 1.00 78.88 177 LEU A O 1
ATOM 1364 N N . THR A 1 178 ? 12.451 8.437 -9.034 1.00 71.00 178 THR A N 1
ATOM 1365 C CA . THR A 1 178 ? 13.160 8.387 -10.329 1.00 71.00 178 THR A CA 1
ATOM 1366 C C . THR A 1 178 ? 13.582 9.757 -10.838 1.00 71.00 178 THR A C 1
ATOM 1368 O O . THR A 1 178 ? 14.503 9.832 -11.640 1.00 71.00 178 THR A O 1
ATOM 1371 N N . GLY A 1 179 ? 12.953 10.847 -10.394 1.00 61.00 179 GLY A N 1
ATOM 1372 C CA . GLY A 1 179 ? 13.332 12.209 -10.769 1.00 61.00 179 GLY A CA 1
ATOM 1373 C C . GLY A 1 179 ? 14.706 12.601 -10.228 1.00 61.00 179 GLY A C 1
ATOM 1374 O O . GLY A 1 179 ? 15.484 13.228 -10.941 1.00 61.00 179 GLY A O 1
ATOM 1375 N N . THR A 1 180 ? 15.048 12.171 -9.012 1.00 58.25 180 THR A N 1
ATOM 1376 C CA . THR A 1 180 ? 16.387 12.367 -8.431 1.00 58.25 180 THR A CA 1
ATOM 1377 C C . THR A 1 180 ? 17.440 11.554 -9.186 1.00 58.25 180 THR A C 1
ATOM 1379 O O . THR A 1 180 ? 18.436 12.114 -9.648 1.00 58.25 180 THR A O 1
ATOM 1382 N N . ALA A 1 181 ? 17.176 10.266 -9.423 1.00 55.06 181 ALA A N 1
ATOM 1383 C CA . ALA A 1 181 ? 18.061 9.386 -10.184 1.00 55.06 181 ALA A CA 1
ATOM 1384 C C . ALA A 1 181 ? 18.199 9.804 -11.662 1.00 55.06 181 ALA A C 1
ATOM 1386 O O . ALA A 1 181 ? 19.285 9.751 -12.230 1.00 55.06 181 ALA A O 1
ATOM 1387 N N . GLY A 1 182 ? 17.114 10.264 -12.287 1.00 53.88 182 GLY A N 1
ATOM 1388 C CA . GLY A 1 182 ? 17.061 10.674 -13.689 1.00 53.88 182 GLY A CA 1
ATOM 1389 C C . GLY A 1 182 ? 17.798 11.983 -13.953 1.00 53.88 182 GLY A C 1
ATOM 1390 O O . GLY A 1 182 ? 18.532 12.075 -14.934 1.00 53.88 182 GLY A O 1
ATOM 1391 N N . CYS A 1 183 ? 17.677 12.972 -13.061 1.00 59.28 183 CYS A N 1
ATOM 1392 C CA . CYS A 1 183 ? 18.467 14.203 -13.139 1.00 59.28 183 CYS A CA 1
ATOM 1393 C C . CYS A 1 183 ? 19.963 13.926 -12.942 1.00 59.28 183 CYS A C 1
ATOM 1395 O O . CYS A 1 183 ? 20.786 14.503 -13.652 1.00 59.28 183 CYS A O 1
ATOM 1397 N N . LEU A 1 184 ? 20.317 13.010 -12.035 1.00 58.59 184 LEU A N 1
ATOM 1398 C CA . LEU A 1 184 ? 21.704 12.633 -11.764 1.00 58.59 184 LEU A CA 1
ATOM 1399 C C . LEU A 1 184 ? 22.309 11.822 -12.921 1.00 58.59 184 LEU A C 1
ATOM 1401 O O . LEU A 1 184 ? 23.411 12.122 -13.371 1.00 58.59 184 LEU A O 1
ATOM 1405 N N . ALA A 1 185 ? 21.560 10.874 -13.490 1.00 58.81 185 ALA A N 1
ATOM 1406 C CA . ALA A 1 185 ? 21.960 10.136 -14.686 1.00 58.81 185 ALA A CA 1
ATOM 1407 C C . ALA A 1 185 ? 22.091 11.054 -15.912 1.00 58.81 185 ALA A C 1
ATOM 1409 O O . ALA A 1 185 ? 23.059 10.944 -16.661 1.00 58.81 185 ALA A O 1
ATOM 1410 N N . PHE A 1 186 ? 21.167 12.001 -16.104 1.00 61.84 186 PHE A N 1
ATOM 1411 C CA . PHE A 1 186 ? 21.252 12.984 -17.185 1.00 61.84 186 PHE A CA 1
ATOM 1412 C C . PHE A 1 186 ? 22.459 13.915 -17.007 1.00 61.84 186 PHE A C 1
ATOM 1414 O O . PHE A 1 186 ? 23.186 14.166 -17.969 1.00 61.84 186 PHE A O 1
ATOM 1421 N N . ALA A 1 187 ? 22.729 14.372 -15.781 1.00 63.53 187 ALA A N 1
ATOM 1422 C CA . ALA A 1 187 ? 23.914 15.160 -15.457 1.00 63.53 187 ALA A CA 1
ATOM 1423 C C . ALA A 1 187 ? 25.209 14.374 -15.721 1.00 63.53 187 ALA A C 1
ATOM 1425 O O . ALA A 1 187 ? 26.118 14.905 -16.357 1.00 63.53 187 ALA A O 1
ATOM 1426 N N . LEU A 1 188 ? 25.271 13.099 -15.319 1.00 65.50 188 LEU A N 1
ATOM 1427 C CA . LEU A 1 188 ? 26.416 12.219 -15.572 1.00 65.50 188 LEU A CA 1
ATOM 1428 C C . LEU A 1 188 ? 26.635 11.967 -17.066 1.00 65.50 188 LEU A C 1
ATOM 1430 O O . LEU A 1 188 ? 27.756 12.120 -17.538 1.00 65.50 188 LEU A O 1
ATOM 1434 N N . VAL A 1 189 ? 25.584 11.652 -17.830 1.00 65.69 189 VAL A N 1
ATOM 1435 C CA . VAL A 1 189 ? 25.672 11.437 -19.287 1.00 65.69 189 VAL A CA 1
ATOM 1436 C C . VAL A 1 189 ? 26.118 12.712 -20.007 1.00 65.69 189 VAL A C 1
ATOM 1438 O O . VAL A 1 189 ? 26.978 12.656 -20.884 1.00 65.69 189 VAL A O 1
ATOM 1441 N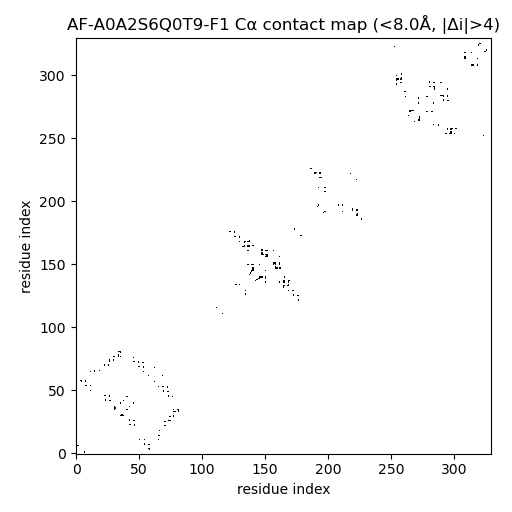 N . THR A 1 190 ? 25.588 13.872 -19.614 1.00 61.28 190 THR A N 1
ATOM 1442 C CA . THR A 1 190 ? 25.955 15.163 -20.219 1.00 61.28 190 THR A CA 1
ATOM 1443 C C . THR A 1 190 ? 27.391 15.561 -19.864 1.00 61.28 190 THR A C 1
ATOM 1445 O O . THR A 1 190 ? 28.112 16.086 -20.713 1.00 61.28 190 THR A O 1
ATOM 1448 N N . CYS A 1 191 ? 27.844 15.260 -18.643 1.00 62.69 191 CYS A N 1
ATOM 1449 C CA . CYS A 1 191 ? 29.225 15.469 -18.207 1.00 62.69 191 CYS A CA 1
ATOM 1450 C C . CYS A 1 191 ? 30.196 14.533 -18.952 1.00 62.69 191 CYS A C 1
ATOM 1452 O O . CYS A 1 191 ? 31.205 14.991 -19.484 1.00 62.69 191 CYS A O 1
ATOM 1454 N N . PHE A 1 192 ? 29.842 13.251 -19.091 1.00 63.59 192 PHE A N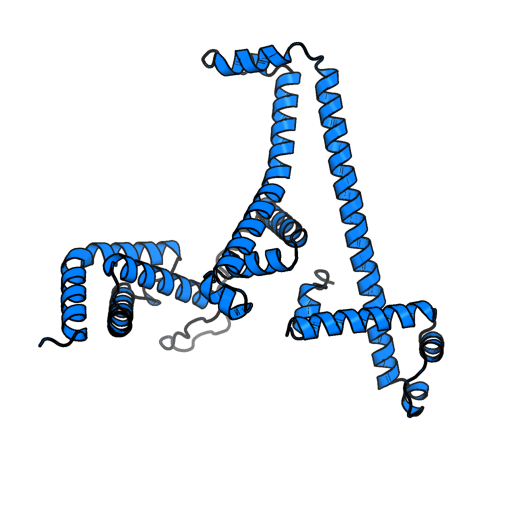 1
ATOM 1455 C CA . PHE A 1 192 ? 30.632 12.244 -19.808 1.00 63.59 192 PHE A CA 1
ATOM 1456 C C . PHE A 1 192 ? 30.760 12.562 -21.306 1.00 63.59 192 PHE A C 1
ATOM 1458 O O . PHE A 1 192 ? 31.837 12.425 -21.887 1.00 63.59 192 PHE A O 1
ATOM 1465 N N . ALA A 1 193 ? 29.683 13.052 -21.928 1.00 61.53 193 ALA A N 1
ATOM 1466 C CA . ALA A 1 193 ? 29.705 13.534 -23.307 1.00 61.53 193 ALA A CA 1
ATOM 1467 C C . ALA A 1 193 ? 30.544 14.816 -23.469 1.00 61.53 193 ALA A C 1
ATOM 1469 O O . ALA A 1 193 ? 31.228 14.964 -24.477 1.00 61.53 193 ALA A O 1
ATOM 1470 N N . SER A 1 194 ? 30.542 15.712 -22.473 1.00 60.47 194 SER A N 1
ATOM 1471 C CA . SER A 1 194 ? 31.281 16.987 -22.525 1.00 60.47 194 SER A CA 1
ATOM 1472 C C . SER A 1 194 ? 32.789 16.840 -22.250 1.00 60.47 194 SER A C 1
ATOM 1474 O O . SER A 1 194 ? 33.562 17.679 -22.698 1.00 60.47 194 SER A O 1
ATOM 1476 N N . PHE A 1 195 ? 33.225 15.785 -21.550 1.00 57.19 195 PHE A N 1
ATOM 1477 C CA . PHE A 1 195 ? 34.638 15.534 -21.206 1.00 57.19 195 PHE A CA 1
ATOM 1478 C C . PHE A 1 195 ? 35.371 14.555 -22.146 1.00 57.19 195 PHE A C 1
ATOM 1480 O O . PHE A 1 195 ? 36.458 14.087 -21.819 1.00 57.19 195 PHE A O 1
ATOM 1487 N N . GLY A 1 196 ? 34.819 14.256 -23.327 1.00 53.25 196 GLY A N 1
ATOM 1488 C CA . GLY A 1 196 ? 35.536 13.479 -24.349 1.00 53.25 196 GLY A CA 1
ATOM 1489 C C . GLY A 1 196 ? 35.362 11.958 -24.268 1.00 53.25 196 GLY A C 1
ATOM 1490 O O . GLY A 1 196 ? 36.146 11.219 -24.856 1.00 53.25 196 GLY A O 1
ATOM 1491 N N . GLY A 1 197 ? 34.297 11.456 -23.632 1.00 52.47 197 GLY A N 1
ATOM 1492 C CA . GLY A 1 197 ? 33.989 10.017 -23.585 1.00 52.47 197 GLY A CA 1
ATOM 1493 C C . GLY A 1 197 ? 33.714 9.351 -24.946 1.00 52.47 197 GLY A C 1
ATOM 1494 O O . GLY A 1 197 ? 33.522 8.138 -25.008 1.00 52.47 197 GLY A O 1
ATOM 1495 N N . GLY A 1 198 ? 33.703 10.112 -26.047 1.00 53.12 198 GLY A N 1
ATOM 1496 C CA . GLY A 1 198 ? 33.516 9.597 -27.405 1.00 53.12 198 GLY A CA 1
ATOM 1497 C C . GLY A 1 198 ? 34.604 8.619 -27.865 1.00 53.12 198 GLY A C 1
ATOM 1498 O O . GLY A 1 198 ? 34.316 7.764 -28.702 1.00 53.12 198 GLY A O 1
ATOM 1499 N N . GLU A 1 199 ? 35.812 8.692 -27.296 1.00 56.00 199 GLU A N 1
ATOM 1500 C CA . GLU A 1 199 ? 36.917 7.766 -27.602 1.00 56.00 199 GLU A CA 1
ATOM 1501 C C . GLU A 1 199 ? 36.764 6.390 -26.931 1.00 56.00 199 GLU A C 1
ATOM 1503 O O . GLU A 1 199 ? 37.341 5.409 -27.396 1.00 56.00 199 GLU A O 1
ATOM 1508 N N . LEU A 1 200 ? 35.935 6.285 -25.886 1.00 54.84 200 LEU A N 1
ATOM 1509 C CA . LEU A 1 200 ? 35.678 5.041 -25.147 1.00 54.84 200 LEU A CA 1
ATOM 1510 C C . LEU A 1 200 ? 34.487 4.240 -25.705 1.00 54.84 200 LEU A C 1
ATOM 1512 O O . LEU A 1 200 ? 34.226 3.125 -25.254 1.00 54.84 200 LEU A O 1
ATOM 1516 N N . ILE A 1 201 ? 33.752 4.781 -26.685 1.00 57.72 201 ILE A N 1
ATOM 1517 C CA . ILE A 1 201 ? 32.591 4.111 -27.285 1.00 57.72 201 ILE A CA 1
ATOM 1518 C C . ILE A 1 201 ? 33.075 3.181 -28.413 1.00 57.72 201 ILE A C 1
ATOM 1520 O O . ILE A 1 201 ? 33.604 3.666 -29.419 1.00 57.72 201 ILE A O 1
ATOM 1524 N N . PRO A 1 202 ? 32.876 1.850 -28.306 1.00 55.06 202 PRO A N 1
ATOM 1525 C CA . PRO A 1 202 ? 33.336 0.902 -29.314 1.00 55.06 202 PRO A CA 1
ATOM 1526 C C . PRO A 1 202 ? 32.698 1.184 -30.678 1.00 55.06 202 PRO A C 1
ATOM 1528 O O . PRO A 1 202 ? 31.537 1.581 -30.792 1.00 55.06 202 PRO A O 1
ATOM 1531 N N . ALA A 1 203 ? 33.459 0.947 -31.749 1.00 56.94 203 ALA A N 1
ATOM 1532 C CA . ALA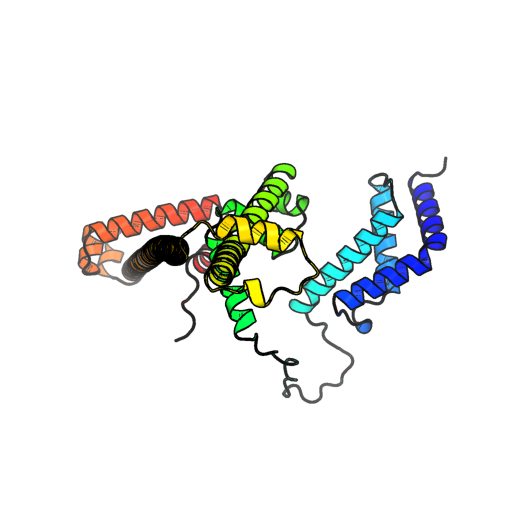 A 1 203 ? 33.119 1.388 -33.101 1.00 56.94 203 ALA A CA 1
ATOM 1533 C C . ALA A 1 203 ? 31.784 0.839 -33.671 1.00 56.94 203 ALA A C 1
ATOM 1535 O O . ALA A 1 203 ? 31.310 1.336 -34.695 1.00 56.94 203 ALA A O 1
ATOM 1536 N N . GLY A 1 204 ? 31.150 -0.135 -33.012 1.00 49.28 204 GLY A N 1
ATOM 1537 C CA . GLY A 1 204 ? 29.955 -0.843 -33.478 1.00 49.28 204 GLY A CA 1
ATOM 1538 C C . GLY A 1 204 ? 28.606 -0.117 -33.352 1.00 49.28 204 GLY A C 1
ATOM 1539 O O . GLY A 1 204 ? 27.620 -0.645 -33.856 1.00 49.28 204 GLY A O 1
ATOM 1540 N N . SER A 1 205 ? 28.507 1.068 -32.728 1.00 56.41 205 SER A N 1
ATOM 1541 C CA . SER A 1 205 ? 27.215 1.767 -32.539 1.00 56.41 205 SER A CA 1
ATOM 1542 C C . SER A 1 205 ? 27.130 3.119 -33.281 1.00 56.41 205 SER A C 1
ATOM 1544 O O . SER A 1 205 ? 27.357 4.178 -32.680 1.00 56.41 205 SER A O 1
ATOM 1546 N N . PRO A 1 206 ? 26.789 3.138 -34.586 1.00 61.34 206 PRO A N 1
ATOM 1547 C CA . PRO A 1 206 ? 26.721 4.370 -35.384 1.00 61.34 206 PRO A CA 1
ATOM 1548 C C . PRO A 1 206 ? 25.641 5.359 -34.908 1.00 61.34 206 PRO A C 1
ATOM 1550 O O . PRO A 1 206 ? 25.849 6.569 -34.986 1.00 61.34 206 PRO A O 1
ATOM 1553 N N . GLY A 1 207 ? 24.528 4.873 -34.341 1.00 67.38 207 GLY A N 1
ATOM 1554 C CA . GLY A 1 207 ? 23.447 5.729 -33.827 1.00 67.38 207 GLY A CA 1
ATOM 1555 C C . GLY A 1 207 ? 23.856 6.590 -32.625 1.00 67.38 207 GLY A C 1
ATOM 1556 O O . GLY A 1 207 ? 23.505 7.766 -32.559 1.00 67.38 207 GLY A O 1
ATOM 1557 N N . ILE A 1 208 ? 24.666 6.039 -31.715 1.00 58.66 208 ILE A N 1
ATOM 1558 C CA . ILE A 1 208 ? 25.139 6.752 -30.517 1.00 58.66 208 ILE A CA 1
ATOM 1559 C C . ILE A 1 208 ? 26.150 7.839 -30.909 1.00 58.66 208 ILE A C 1
ATOM 1561 O O . ILE A 1 208 ? 26.055 8.967 -30.433 1.00 58.66 208 ILE A O 1
ATOM 1565 N N . ARG A 1 209 ? 27.056 7.559 -31.859 1.00 59.12 209 ARG A N 1
ATOM 1566 C CA . ARG A 1 209 ? 28.003 8.570 -32.368 1.00 59.12 209 ARG A CA 1
ATOM 1567 C C . ARG A 1 209 ? 27.313 9.725 -33.092 1.00 59.12 209 ARG A C 1
ATOM 1569 O O . ARG A 1 209 ? 27.737 10.867 -32.938 1.00 59.12 209 ARG A O 1
ATOM 1576 N N . ALA A 1 210 ? 26.250 9.453 -33.848 1.00 65.50 210 ALA A N 1
ATOM 1577 C CA . ALA A 1 210 ? 25.462 10.503 -34.495 1.00 65.50 210 ALA A CA 1
ATOM 1578 C C . ALA A 1 210 ? 24.732 11.396 -33.474 1.00 65.50 210 ALA A C 1
ATOM 1580 O O . ALA A 1 210 ? 24.635 12.605 -33.680 1.00 65.50 210 ALA A O 1
ATOM 1581 N N . ALA A 1 211 ? 24.258 10.818 -32.365 1.00 63.62 211 ALA A N 1
ATOM 1582 C CA . ALA A 1 211 ? 23.663 11.577 -31.270 1.00 63.62 211 ALA A CA 1
ATOM 1583 C C . ALA A 1 211 ? 24.702 12.458 -30.555 1.00 63.62 211 ALA A C 1
ATOM 1585 O O . ALA A 1 211 ? 24.438 13.638 -30.356 1.00 63.62 211 ALA A O 1
ATOM 1586 N N . VAL A 1 212 ? 25.895 11.929 -30.253 1.00 61.69 212 VAL A N 1
ATOM 1587 C CA . VAL A 1 212 ? 26.984 12.673 -29.585 1.00 61.69 212 VAL A CA 1
ATOM 1588 C C . VAL A 1 212 ? 27.511 13.826 -30.450 1.00 61.69 212 VAL A C 1
ATOM 1590 O O . VAL A 1 212 ? 27.625 14.943 -29.959 1.00 61.69 212 VAL A O 1
ATOM 1593 N N . ARG A 1 213 ? 27.718 13.620 -31.759 1.00 64.50 213 ARG A N 1
ATOM 1594 C CA . ARG A 1 213 ? 28.173 14.691 -32.674 1.00 64.50 213 ARG A CA 1
ATOM 1595 C C . ARG A 1 213 ? 27.194 15.859 -32.810 1.00 64.50 213 ARG A C 1
ATOM 1597 O O . ARG A 1 213 ? 27.594 16.952 -33.190 1.00 64.50 213 ARG A O 1
ATOM 1604 N N . ARG A 1 214 ? 25.906 15.659 -32.506 1.00 63.91 214 ARG A N 1
ATOM 1605 C CA . ARG A 1 214 ? 24.925 16.759 -32.455 1.00 63.91 214 ARG A CA 1
ATOM 1606 C C . ARG A 1 214 ? 25.183 17.719 -31.291 1.00 63.91 214 ARG A C 1
ATOM 1608 O O . ARG A 1 214 ? 24.739 18.860 -31.356 1.00 63.91 214 ARG A O 1
ATOM 1615 N N . PHE A 1 215 ? 25.893 17.260 -30.262 1.00 57.06 215 PHE A N 1
ATOM 1616 C CA . PHE A 1 215 ? 26.273 18.049 -29.094 1.00 57.06 215 PHE A CA 1
ATOM 1617 C C . PHE A 1 215 ? 27.680 18.665 -29.202 1.00 57.06 215 PHE A C 1
ATOM 1619 O O . PHE A 1 215 ? 27.945 19.612 -28.470 1.00 57.06 215 PHE A O 1
ATOM 1626 N N . ASP A 1 216 ? 28.524 18.241 -30.158 1.00 58.28 216 ASP A N 1
ATOM 1627 C CA . ASP A 1 216 ? 29.871 18.811 -30.414 1.00 58.28 216 ASP A CA 1
ATOM 1628 C C . ASP A 1 216 ? 29.857 20.313 -30.771 1.00 58.28 216 ASP A C 1
ATOM 1630 O O . ASP A 1 216 ? 30.883 20.985 -30.694 1.00 58.28 216 ASP A O 1
ATOM 1634 N N . GLY A 1 217 ? 28.704 20.867 -31.166 1.00 60.47 217 GLY A N 1
ATOM 1635 C CA . GLY A 1 217 ? 28.548 22.301 -31.438 1.00 60.47 217 GLY A CA 1
ATOM 1636 C C . GLY A 1 217 ? 28.383 23.172 -30.187 1.00 60.47 217 GLY A C 1
ATOM 1637 O O . GLY A 1 217 ? 28.434 24.398 -30.287 1.00 60.47 217 GLY A O 1
ATOM 1638 N N . TYR A 1 218 ? 28.170 22.567 -29.017 1.00 61.03 218 TYR A N 1
ATOM 1639 C CA . TYR A 1 218 ? 28.066 23.288 -27.756 1.00 61.03 218 TYR A CA 1
ATOM 1640 C C . TYR A 1 218 ? 29.416 23.323 -27.062 1.00 61.03 218 TYR A C 1
ATOM 1642 O O . TYR A 1 218 ? 30.077 22.303 -26.890 1.00 61.03 218 TYR A O 1
ATOM 1650 N N . SER A 1 219 ? 29.807 24.514 -26.616 1.00 67.12 219 SER A N 1
ATOM 1651 C CA . SER A 1 219 ? 31.025 24.651 -25.839 1.00 67.12 219 SER A CA 1
ATOM 1652 C C . SER A 1 219 ? 30.946 23.792 -24.563 1.00 67.12 219 SER A C 1
ATOM 1654 O O . SER A 1 219 ? 30.010 23.992 -23.778 1.00 67.12 219 SER A O 1
ATOM 1656 N N . PRO A 1 220 ? 31.915 22.894 -24.303 1.00 66.25 220 PRO A N 1
ATOM 1657 C CA . PRO A 1 220 ? 31.906 21.999 -23.141 1.00 66.25 220 PRO A CA 1
ATOM 1658 C C . PRO A 1 220 ? 31.772 22.731 -21.801 1.00 66.25 220 PRO A C 1
ATOM 1660 O O . PRO A 1 220 ? 31.175 22.224 -20.850 1.00 66.25 220 PRO A O 1
ATOM 1663 N N . TRP A 1 221 ? 32.294 23.958 -21.718 1.00 67.75 221 TRP A N 1
ATOM 1664 C CA . TRP A 1 221 ? 32.174 24.779 -20.515 1.00 67.75 221 TRP A CA 1
ATOM 1665 C C . TRP A 1 221 ? 30.758 25.332 -20.315 1.00 67.75 221 TRP A C 1
ATOM 1667 O O . TRP A 1 221 ? 30.355 25.546 -19.180 1.00 67.75 221 TRP A O 1
ATOM 1677 N N . ALA A 1 222 ? 29.973 25.538 -21.377 1.00 69.31 222 ALA A N 1
ATOM 1678 C CA . ALA A 1 222 ? 28.622 26.091 -21.277 1.00 69.31 222 ALA A CA 1
ATOM 1679 C C . ALA A 1 222 ? 27.597 25.038 -20.821 1.00 69.31 222 ALA A C 1
ATOM 1681 O O . ALA A 1 222 ? 26.705 25.339 -20.024 1.00 69.31 222 ALA A O 1
ATOM 1682 N N . THR A 1 223 ? 27.734 23.790 -21.280 1.00 67.69 223 THR A N 1
ATOM 1683 C CA . THR A 1 223 ? 26.879 22.669 -20.852 1.00 67.69 223 THR A CA 1
ATOM 1684 C C . THR A 1 223 ? 27.148 22.290 -19.399 1.00 67.69 223 THR A C 1
ATOM 1686 O O . THR A 1 223 ? 26.208 22.147 -18.618 1.00 67.69 223 THR A O 1
ATOM 1689 N N . THR A 1 224 ? 28.420 22.210 -19.006 1.00 69.44 224 THR A N 1
ATOM 1690 C CA . THR A 1 224 ? 28.820 21.926 -17.619 1.00 69.44 224 THR A CA 1
ATOM 1691 C C . THR A 1 224 ? 28.353 23.014 -16.650 1.00 69.44 224 THR A C 1
ATOM 1693 O O . THR A 1 224 ? 27.767 22.685 -15.618 1.00 69.44 224 THR A O 1
ATOM 1696 N N . LEU A 1 225 ? 28.492 24.301 -17.001 1.00 73.44 225 LEU A N 1
ATOM 1697 C CA . LEU A 1 225 ? 27.946 25.405 -16.197 1.00 73.44 225 LEU A CA 1
ATOM 1698 C C . LEU A 1 225 ? 26.423 25.323 -16.070 1.00 73.44 225 LEU A C 1
ATOM 1700 O O . LEU A 1 225 ? 25.892 25.503 -14.979 1.00 73.44 225 LEU A O 1
ATOM 1704 N N . SER A 1 226 ? 25.720 25.007 -17.158 1.00 71.69 226 SER A N 1
ATOM 1705 C CA . SER A 1 226 ? 24.255 24.902 -17.150 1.00 71.69 226 SER A CA 1
ATOM 1706 C C . SER A 1 226 ? 23.763 23.776 -16.235 1.00 71.69 226 SER A C 1
ATOM 1708 O O . SER A 1 226 ? 22.815 23.970 -15.475 1.00 71.69 226 SER A O 1
ATOM 1710 N N . VAL A 1 227 ? 24.430 22.616 -16.256 1.00 74.62 227 VAL A N 1
ATOM 1711 C CA . VAL A 1 227 ? 24.111 21.482 -15.370 1.00 74.62 227 VAL A CA 1
ATOM 1712 C C . VAL A 1 227 ? 24.419 21.818 -13.910 1.00 74.62 227 VAL A C 1
ATOM 1714 O O . VAL A 1 227 ? 23.600 21.521 -13.039 1.00 74.62 227 VAL A O 1
ATOM 1717 N N . LEU A 1 228 ? 25.549 22.477 -13.630 1.00 77.00 228 LEU A N 1
ATOM 1718 C CA . LEU A 1 228 ? 25.900 22.920 -12.276 1.00 77.00 228 LEU A CA 1
ATOM 1719 C C . LEU A 1 228 ? 24.892 23.934 -11.731 1.00 77.00 228 LEU A C 1
ATOM 1721 O O . LEU A 1 228 ? 24.431 23.785 -10.602 1.00 77.00 228 LEU A O 1
ATOM 1725 N N . VAL A 1 229 ? 24.501 24.921 -12.539 1.00 76.88 229 VAL A N 1
ATOM 1726 C CA . VAL A 1 229 ? 23.499 25.926 -12.159 1.00 76.88 229 VAL A CA 1
ATOM 1727 C C . VAL A 1 229 ? 22.144 25.269 -11.906 1.00 76.88 229 VAL A C 1
ATOM 1729 O O . VAL A 1 229 ? 21.527 25.534 -10.876 1.00 76.88 229 VAL A O 1
ATOM 1732 N N . LEU A 1 230 ? 21.690 24.372 -12.786 1.00 77.56 230 LEU A N 1
ATOM 1733 C CA . LEU A 1 230 ? 20.420 23.667 -12.599 1.00 77.56 230 LEU A CA 1
ATOM 1734 C C . LEU A 1 230 ? 20.435 22.793 -11.334 1.00 77.56 230 LEU A C 1
ATOM 1736 O O . LEU A 1 230 ? 19.472 22.800 -10.568 1.00 77.56 230 LEU A O 1
ATOM 1740 N N . SER A 1 231 ? 21.540 22.088 -11.086 1.00 76.38 231 SER A N 1
ATOM 1741 C CA . SER A 1 231 ? 21.716 21.251 -9.892 1.00 76.38 231 SER A CA 1
ATOM 1742 C C . SER A 1 231 ? 21.735 22.093 -8.615 1.00 76.38 231 SER A C 1
ATOM 1744 O O . SER A 1 231 ? 21.077 21.743 -7.637 1.00 76.38 231 SER A O 1
ATOM 1746 N N . ALA A 1 232 ? 22.418 23.242 -8.635 1.00 74.06 232 ALA A N 1
ATOM 1747 C CA . ALA A 1 232 ? 22.444 24.183 -7.520 1.00 74.06 232 ALA A CA 1
ATOM 1748 C C . ALA A 1 232 ? 21.056 24.780 -7.236 1.00 74.06 232 ALA A C 1
ATOM 1750 O O . ALA A 1 232 ? 20.661 24.884 -6.076 1.00 74.06 232 ALA A O 1
ATOM 1751 N N . LEU A 1 233 ? 20.284 25.120 -8.275 1.00 73.81 233 LEU A N 1
ATOM 1752 C CA . LEU A 1 233 ? 18.916 25.622 -8.126 1.00 73.81 233 LEU A CA 1
ATOM 1753 C C . LEU A 1 233 ? 17.977 24.562 -7.537 1.00 73.81 233 LEU A C 1
ATOM 1755 O O . LEU A 1 233 ? 17.201 24.871 -6.634 1.00 73.81 233 LEU A O 1
ATOM 1759 N N . LEU A 1 234 ? 18.067 23.310 -7.995 1.00 76.44 234 LEU A N 1
ATOM 1760 C CA . LEU A 1 234 ? 17.288 22.203 -7.432 1.00 76.44 234 LEU A CA 1
ATOM 1761 C C . LEU A 1 234 ? 17.665 21.931 -5.970 1.00 76.44 234 LEU A C 1
ATOM 1763 O O . LEU A 1 234 ? 16.775 21.793 -5.128 1.00 76.44 234 LEU A O 1
ATOM 1767 N N . GLY A 1 235 ? 18.963 21.936 -5.652 1.00 73.50 235 GLY A N 1
ATOM 1768 C CA . GLY A 1 235 ? 19.458 21.819 -4.280 1.00 73.50 235 GLY A CA 1
ATOM 1769 C C . GLY A 1 235 ? 18.963 22.954 -3.380 1.00 73.50 235 GLY A C 1
ATOM 1770 O O . GLY A 1 235 ? 18.531 22.702 -2.257 1.00 73.50 235 GLY A O 1
ATOM 1771 N N . LEU A 1 236 ? 18.935 24.191 -3.886 1.00 79.56 236 LEU A N 1
ATOM 1772 C CA . LEU A 1 236 ? 18.418 25.353 -3.162 1.00 79.56 236 LEU A CA 1
ATOM 1773 C C . LEU A 1 236 ? 16.912 25.234 -2.892 1.00 79.56 236 LEU A C 1
ATOM 1775 O O . LEU A 1 236 ? 16.471 25.483 -1.772 1.00 79.56 236 LEU A O 1
ATOM 1779 N N . VAL A 1 237 ? 16.118 24.824 -3.885 1.00 74.00 237 VAL A N 1
ATOM 1780 C CA . VAL A 1 237 ? 14.670 24.611 -3.716 1.00 74.00 237 VAL A CA 1
ATOM 1781 C C . VAL A 1 237 ? 14.397 23.517 -2.686 1.00 74.00 237 VAL A C 1
ATOM 1783 O O . VAL A 1 237 ? 13.547 23.702 -1.810 1.00 74.00 237 VAL A O 1
ATOM 1786 N N . TRP A 1 238 ? 15.129 22.402 -2.747 1.00 79.88 238 TRP A N 1
ATOM 1787 C CA . TRP A 1 238 ? 15.016 21.335 -1.754 1.00 79.88 238 TRP A CA 1
ATOM 1788 C C . TRP A 1 238 ? 15.426 21.820 -0.356 1.00 79.88 238 TRP A C 1
ATOM 1790 O O . TRP A 1 238 ? 14.681 21.603 0.597 1.00 79.88 238 TRP A O 1
ATOM 1800 N N . ALA A 1 239 ? 16.525 22.569 -0.228 1.00 71.62 239 ALA A N 1
ATOM 1801 C CA . ALA A 1 239 ? 16.982 23.122 1.047 1.00 71.62 239 ALA A CA 1
ATOM 1802 C C . ALA A 1 239 ? 15.977 24.115 1.653 1.00 71.62 239 ALA A C 1
ATOM 1804 O O . ALA A 1 239 ? 15.685 24.041 2.847 1.00 71.62 239 ALA A O 1
ATOM 1805 N N . ILE A 1 240 ? 15.395 25.008 0.842 1.00 73.56 240 ILE A N 1
ATOM 1806 C CA . ILE A 1 240 ? 14.341 25.933 1.284 1.00 73.56 240 ILE A CA 1
ATOM 1807 C C . ILE A 1 240 ? 13.126 25.141 1.762 1.00 73.56 240 ILE A C 1
ATOM 1809 O O . ILE A 1 240 ? 12.622 25.384 2.859 1.00 73.56 240 ILE A O 1
ATOM 1813 N N . ARG A 1 241 ? 12.674 24.159 0.976 1.00 70.62 241 ARG A N 1
ATOM 1814 C CA . ARG A 1 241 ? 11.522 23.329 1.334 1.00 70.62 241 ARG A CA 1
ATOM 1815 C C . ARG A 1 241 ? 11.780 22.556 2.631 1.00 70.62 241 ARG A C 1
ATOM 1817 O O . ARG A 1 241 ? 10.950 22.603 3.538 1.00 70.62 241 ARG A O 1
ATOM 1824 N N . ARG A 1 242 ? 12.952 21.938 2.776 1.00 72.00 242 ARG A N 1
ATOM 1825 C CA . ARG A 1 242 ? 13.369 21.239 3.999 1.00 72.00 242 ARG A CA 1
ATOM 1826 C C . ARG A 1 242 ? 13.426 22.181 5.200 1.00 72.00 242 ARG A C 1
ATOM 1828 O O . ARG A 1 242 ? 12.881 21.860 6.251 1.00 72.00 242 ARG A O 1
ATOM 1835 N N . ALA A 1 243 ? 13.986 23.379 5.040 1.00 71.00 243 ALA A N 1
ATOM 1836 C CA . ALA A 1 243 ? 14.009 24.387 6.095 1.00 71.00 243 ALA A CA 1
ATOM 1837 C C . ALA A 1 243 ? 12.595 24.827 6.512 1.00 71.00 243 ALA A C 1
ATOM 1839 O O . ALA A 1 243 ? 12.344 25.029 7.699 1.00 71.00 243 ALA A O 1
ATOM 1840 N N . THR A 1 244 ? 11.654 24.953 5.570 1.00 69.88 244 THR A N 1
ATOM 1841 C CA . THR A 1 244 ? 10.260 25.290 5.905 1.00 69.88 244 THR A CA 1
ATOM 1842 C C . THR A 1 244 ? 9.550 24.180 6.675 1.00 69.88 244 THR A C 1
ATOM 1844 O O . THR A 1 244 ? 8.837 24.482 7.630 1.00 69.88 244 THR A O 1
ATOM 1847 N N . VAL A 1 245 ? 9.788 22.911 6.324 1.00 67.81 245 VAL A N 1
ATOM 1848 C CA . VAL A 1 245 ? 9.219 21.754 7.034 1.00 67.81 245 VAL A CA 1
ATOM 1849 C C . VAL A 1 245 ? 9.778 21.667 8.453 1.00 67.81 245 VAL A C 1
ATOM 1851 O O . VAL A 1 245 ? 9.005 21.642 9.406 1.00 67.81 245 VAL A O 1
ATOM 1854 N N . LEU A 1 246 ? 11.101 21.757 8.614 1.00 68.12 246 LEU A N 1
ATOM 1855 C CA . LEU A 1 246 ? 11.743 21.729 9.932 1.00 68.12 246 LEU A CA 1
ATOM 1856 C C . LEU A 1 246 ? 11.278 22.886 10.832 1.00 68.12 246 LEU A C 1
ATOM 1858 O O . LEU A 1 246 ? 11.074 22.703 12.030 1.00 68.12 246 LEU A O 1
ATOM 1862 N N . ARG A 1 247 ? 11.063 24.084 10.268 1.00 69.31 247 ARG A N 1
ATOM 1863 C CA . ARG A 1 247 ? 10.500 25.224 11.015 1.00 69.31 247 ARG A CA 1
ATOM 1864 C C . ARG A 1 247 ? 9.060 24.970 11.461 1.00 69.31 247 ARG A C 1
ATOM 1866 O O . ARG A 1 247 ? 8.701 25.361 12.570 1.00 69.31 247 ARG A O 1
ATOM 1873 N N . ALA A 1 248 ? 8.244 24.327 10.628 1.00 66.00 248 ALA A N 1
ATOM 1874 C CA . ALA A 1 248 ? 6.874 23.965 10.981 1.00 66.00 248 ALA A CA 1
ATOM 1875 C C . ALA A 1 248 ? 6.833 22.894 12.088 1.00 66.00 248 ALA A C 1
ATOM 1877 O O . ALA A 1 248 ? 6.067 23.025 13.045 1.00 66.00 248 ALA A O 1
ATOM 1878 N N . GLU A 1 249 ? 7.699 21.882 12.011 1.00 70.25 249 GLU A N 1
ATOM 1879 C CA . GLU A 1 249 ? 7.850 20.846 13.043 1.00 70.25 249 GLU A CA 1
ATOM 1880 C C . GLU A 1 249 ? 8.346 21.427 14.375 1.00 70.25 249 GLU A C 1
ATOM 1882 O O . GLU A 1 249 ? 7.774 21.153 15.429 1.00 70.25 249 GLU A O 1
ATOM 1887 N N . ALA A 1 250 ? 9.349 22.309 14.348 1.00 71.06 250 ALA A N 1
ATOM 1888 C CA . ALA A 1 250 ? 9.847 22.960 15.557 1.00 71.06 250 ALA A CA 1
ATOM 1889 C C . ALA A 1 250 ? 8.783 23.852 16.224 1.00 71.06 250 ALA A C 1
ATOM 1891 O O . ALA A 1 250 ? 8.626 23.823 17.449 1.00 71.06 250 ALA A O 1
ATOM 1892 N N . ARG A 1 251 ? 8.023 24.623 15.429 1.00 73.62 251 ARG A N 1
ATOM 1893 C CA . ARG A 1 251 ? 6.953 25.501 15.931 1.00 73.62 251 ARG A CA 1
ATOM 1894 C C . ARG A 1 251 ? 5.805 24.696 16.536 1.00 73.62 251 ARG A C 1
ATOM 1896 O O . ARG A 1 251 ? 5.363 24.996 17.639 1.00 73.62 251 ARG A O 1
ATOM 1903 N N . SER A 1 252 ? 5.366 23.642 15.860 1.00 68.56 252 SER A N 1
ATOM 1904 C CA . SER A 1 252 ? 4.298 22.769 16.355 1.00 68.56 252 SER A CA 1
ATOM 1905 C C . SER A 1 252 ? 4.697 21.998 17.622 1.00 68.56 252 SER A C 1
ATOM 1907 O O . SER A 1 252 ? 3.928 21.964 18.582 1.00 68.56 252 SER A O 1
ATOM 1909 N N . ALA A 1 253 ? 5.933 21.494 17.707 1.00 72.06 253 ALA A N 1
ATOM 1910 C CA . ALA A 1 253 ? 6.464 20.880 18.926 1.00 72.06 253 ALA A CA 1
ATOM 1911 C C . ALA A 1 253 ? 6.580 21.872 20.102 1.00 72.06 253 ALA A C 1
ATOM 1913 O O . ALA A 1 253 ? 6.434 21.489 21.266 1.00 72.06 253 ALA A O 1
ATOM 1914 N N . HIS A 1 254 ? 6.856 23.150 19.821 1.00 75.12 254 HIS A N 1
ATOM 1915 C CA . HIS A 1 254 ? 6.850 24.214 20.827 1.00 75.12 254 HIS A CA 1
ATOM 1916 C C . HIS A 1 254 ? 5.430 24.500 21.338 1.00 75.12 254 HIS A C 1
ATOM 1918 O O . HIS A 1 254 ? 5.208 24.492 22.547 1.00 75.12 254 HIS A O 1
ATOM 1924 N N . LEU A 1 255 ? 4.455 24.651 20.436 1.00 75.88 255 LEU A N 1
ATOM 1925 C CA . LEU A 1 255 ? 3.048 24.848 20.805 1.00 75.88 255 LEU A CA 1
ATOM 1926 C C . LEU A 1 255 ? 2.509 23.668 21.625 1.00 75.88 255 LEU A C 1
ATOM 1928 O O . LEU A 1 255 ? 1.851 23.873 22.639 1.00 75.88 255 LEU A O 1
ATOM 1932 N N . PHE A 1 256 ? 2.852 22.429 21.265 1.00 73.31 256 PHE A N 1
ATOM 1933 C CA . PHE A 1 256 ? 2.413 21.245 22.009 1.00 73.31 256 PHE A CA 1
ATOM 1934 C C . PHE A 1 256 ? 2.982 21.188 23.438 1.00 73.31 256 PHE A C 1
ATOM 1936 O O . PHE A 1 256 ? 2.305 20.729 24.361 1.00 73.31 256 PHE A O 1
ATOM 1943 N N . ARG A 1 257 ? 4.215 21.677 23.647 1.00 76.69 257 ARG A N 1
ATOM 1944 C CA . ARG A 1 257 ? 4.799 21.817 24.991 1.00 76.69 257 ARG A CA 1
ATOM 1945 C C . ARG A 1 257 ? 4.016 22.814 25.840 1.00 76.69 257 ARG A C 1
ATOM 1947 O O . ARG A 1 257 ? 3.677 22.474 26.969 1.00 76.69 257 ARG A O 1
ATOM 1954 N N . ILE A 1 258 ? 3.668 23.971 25.276 1.00 76.50 258 ILE A N 1
ATOM 1955 C CA . ILE A 1 258 ? 2.855 24.989 25.957 1.00 76.50 258 ILE A CA 1
ATOM 1956 C C . ILE A 1 258 ? 1.499 24.404 26.364 1.00 76.50 258 ILE A C 1
ATOM 1958 O O . ILE A 1 258 ? 1.108 24.504 27.520 1.00 76.50 258 ILE A O 1
ATOM 1962 N N . VAL A 1 259 ? 0.814 23.704 25.456 1.00 74.94 259 VAL A N 1
ATOM 1963 C CA . VAL A 1 259 ? -0.476 23.048 25.747 1.00 74.94 259 VAL A CA 1
ATOM 1964 C C . VAL A 1 259 ? -0.355 22.061 26.902 1.00 74.94 259 VAL A C 1
ATOM 1966 O O . VAL A 1 259 ? -1.204 22.029 27.793 1.00 74.94 259 VAL A O 1
ATOM 1969 N N . ARG A 1 260 ? 0.701 21.243 26.903 1.00 78.25 260 ARG A N 1
ATOM 1970 C CA . ARG A 1 260 ? 0.939 20.285 27.982 1.00 78.25 260 ARG A CA 1
ATOM 1971 C C . ARG A 1 260 ? 1.161 20.993 29.318 1.00 78.25 260 ARG A C 1
ATOM 1973 O O . ARG A 1 260 ? 0.580 20.575 30.315 1.00 78.25 260 ARG A O 1
ATOM 1980 N N . GLN A 1 261 ? 1.942 22.070 29.333 1.00 78.12 261 GLN A N 1
ATOM 1981 C CA . GLN A 1 261 ? 2.149 22.877 30.535 1.00 78.12 261 GLN A CA 1
ATOM 1982 C C . GLN A 1 261 ? 0.840 23.520 31.012 1.00 78.12 261 GLN A C 1
ATOM 1984 O O . GLN A 1 261 ? 0.550 23.478 32.202 1.00 78.12 261 GLN A O 1
ATOM 1989 N N . MET A 1 262 ? -0.008 24.016 30.104 1.00 75.12 262 MET A N 1
ATOM 1990 C CA . MET A 1 262 ? -1.343 24.523 30.452 1.00 75.12 262 MET A CA 1
ATOM 1991 C C . MET A 1 262 ? -2.212 23.445 31.117 1.00 75.12 262 MET A C 1
ATOM 1993 O O . MET A 1 262 ? -2.889 23.729 32.103 1.00 75.12 262 MET A O 1
ATOM 1997 N N . GLN A 1 263 ? -2.177 22.202 30.624 1.00 79.00 263 GLN A N 1
ATOM 1998 C CA . GLN A 1 263 ? -2.906 21.079 31.229 1.00 79.00 263 GLN A CA 1
ATOM 1999 C C . GLN A 1 263 ? -2.353 20.688 32.605 1.00 79.00 263 GLN A C 1
ATOM 2001 O O . GLN A 1 263 ? -3.124 20.356 33.506 1.00 79.00 263 GLN A O 1
ATOM 2006 N N . GLU A 1 264 ? -1.031 20.708 32.776 1.00 75.94 264 GLU A N 1
ATOM 2007 C CA . GLU A 1 264 ? -0.376 20.437 34.059 1.00 75.94 264 GLU A CA 1
ATOM 2008 C C . GLU A 1 264 ? -0.713 21.532 35.084 1.00 75.94 264 GLU A C 1
ATOM 2010 O O . GLU A 1 264 ? -1.095 21.211 36.209 1.00 75.94 264 GLU A O 1
ATOM 2015 N N . VAL A 1 265 ? -0.708 22.803 34.674 1.00 75.50 265 VAL A N 1
ATOM 2016 C CA . VAL A 1 265 ? -1.148 23.942 35.493 1.00 75.50 265 VAL A CA 1
ATOM 2017 C C . VAL A 1 265 ? -2.637 23.852 35.841 1.00 75.50 265 VAL A C 1
ATOM 2019 O O . VAL A 1 265 ? -3.007 24.089 36.984 1.00 75.50 265 VAL A O 1
ATOM 2022 N N . GLN A 1 266 ? -3.510 23.437 34.919 1.00 71.19 266 GLN A N 1
ATOM 2023 C CA . GLN A 1 266 ? -4.925 23.211 35.244 1.00 71.19 266 GLN A CA 1
ATOM 2024 C C . GLN A 1 266 ? -5.138 22.047 36.221 1.00 71.19 266 GLN A C 1
ATOM 2026 O O . GLN A 1 266 ? -6.054 22.102 37.039 1.00 71.19 266 GLN A O 1
ATOM 2031 N N . ARG A 1 267 ? -4.326 20.983 36.138 1.00 70.69 267 ARG A N 1
ATOM 2032 C CA . ARG A 1 267 ? -4.457 19.799 37.006 1.00 70.69 267 ARG A CA 1
ATOM 2033 C C . ARG A 1 267 ? -3.839 19.974 38.389 1.00 70.69 267 ARG A C 1
ATOM 2035 O O . ARG A 1 267 ? -4.361 19.403 39.340 1.00 70.69 267 ARG A O 1
ATOM 2042 N N . TYR A 1 268 ? -2.727 20.699 38.488 1.00 63.03 268 TYR A N 1
ATOM 2043 C CA . TYR A 1 268 ? -1.902 20.759 39.701 1.00 63.03 268 TYR A CA 1
ATOM 2044 C C . TYR A 1 268 ? -1.650 22.186 40.210 1.00 63.03 268 TYR A C 1
ATOM 2046 O O . TYR A 1 268 ? -1.253 22.360 41.361 1.00 63.03 268 TYR A O 1
ATOM 2054 N N . GLY A 1 269 ? -1.896 23.212 39.392 1.00 62.06 269 GLY A N 1
ATOM 2055 C CA . GLY A 1 269 ? -1.749 24.618 39.763 1.00 62.06 269 GLY A CA 1
ATOM 2056 C C . GLY A 1 269 ? -2.914 25.068 40.638 1.00 62.06 269 GLY A C 1
ATOM 2057 O O . GLY A 1 269 ? -3.972 25.465 40.145 1.00 62.06 269 GLY A O 1
ATOM 2058 N N . GLY A 1 270 ? -2.732 24.993 41.956 1.00 61.53 270 GLY A N 1
ATOM 2059 C CA . GLY A 1 270 ? -3.762 25.301 42.957 1.00 61.53 270 GLY A CA 1
ATOM 2060 C C . GLY A 1 270 ? -4.431 26.677 42.800 1.00 61.53 270 GLY A C 1
ATOM 2061 O O . GLY A 1 270 ? -5.611 26.819 43.110 1.00 61.53 270 GLY A O 1
ATOM 2062 N N . ALA A 1 271 ? -3.722 27.685 42.276 1.00 67.12 271 ALA A N 1
ATOM 2063 C CA . ALA A 1 271 ? -4.257 29.040 42.100 1.00 67.12 271 ALA A CA 1
ATOM 2064 C C . ALA A 1 271 ? -5.237 29.165 40.918 1.00 67.12 271 ALA A C 1
ATOM 2066 O O . ALA A 1 271 ? -6.250 29.845 41.034 1.00 67.12 271 ALA A O 1
ATOM 2067 N N . LEU A 1 272 ? -4.972 28.484 39.799 1.00 68.38 272 LEU A N 1
ATOM 2068 C CA . LEU A 1 272 ? -5.830 28.537 38.607 1.00 68.38 272 LEU A CA 1
ATOM 2069 C C . LEU A 1 272 ? -6.942 27.482 38.648 1.00 68.38 272 LEU A C 1
ATOM 2071 O O . LEU A 1 272 ? -8.047 27.724 38.170 1.00 68.38 272 LEU A O 1
ATOM 2075 N N . SER A 1 273 ? -6.680 26.329 39.265 1.00 66.88 273 SER A N 1
ATOM 2076 C CA . SER A 1 273 ? -7.673 25.260 39.457 1.00 66.88 273 SER A CA 1
ATOM 2077 C C . SER A 1 273 ? -8.773 25.619 40.465 1.00 66.88 273 SER A C 1
ATOM 2079 O O . SER A 1 273 ? -9.882 25.093 40.376 1.00 66.88 273 SER A O 1
ATOM 2081 N N . SER A 1 274 ? -8.507 26.545 41.392 1.00 71.81 274 SER A N 1
ATOM 2082 C CA . SER A 1 274 ? -9.476 27.000 42.401 1.00 71.81 274 SER A CA 1
ATOM 2083 C C . SER A 1 274 ? -10.436 28.093 41.914 1.00 71.81 274 SER A C 1
ATOM 2085 O O . SER A 1 274 ? -11.377 28.431 42.630 1.00 71.81 274 SER A O 1
ATOM 2087 N N . LEU A 1 275 ? -10.261 28.617 40.693 1.00 74.88 275 LEU A N 1
ATOM 2088 C CA . LEU A 1 275 ? -11.072 29.719 40.157 1.00 74.88 275 LEU A CA 1
ATOM 2089 C C . LEU A 1 275 ? -12.531 29.343 39.853 1.00 74.88 275 LEU A C 1
ATOM 2091 O O . LEU A 1 275 ? -13.358 30.236 39.682 1.00 74.88 275 LEU A O 1
ATOM 2095 N N . GLY A 1 276 ? -12.864 28.052 39.734 1.00 73.69 276 GLY A N 1
ATOM 2096 C CA . GLY A 1 276 ? -14.226 27.589 39.415 1.00 73.69 276 GLY A CA 1
ATOM 2097 C C . GLY A 1 276 ? -14.755 28.015 38.033 1.00 73.69 276 GLY A C 1
ATOM 2098 O O . GLY A 1 276 ? -15.903 27.730 37.702 1.00 73.69 276 GLY A O 1
ATOM 2099 N N . ARG A 1 277 ? -13.923 28.677 37.221 1.00 81.50 277 ARG A N 1
ATOM 2100 C CA . ARG A 1 277 ? -14.165 29.070 35.826 1.00 81.50 277 ARG A CA 1
ATOM 2101 C C . ARG A 1 277 ? -12.950 28.720 34.973 1.00 81.50 277 ARG A C 1
ATOM 2103 O O . ARG A 1 277 ? -11.860 28.520 35.507 1.00 81.50 277 ARG A O 1
ATOM 2110 N N . GLU A 1 278 ? -13.117 28.699 33.653 1.00 76.75 278 GLU A N 1
ATOM 2111 C CA . GLU A 1 278 ? -11.966 28.570 32.759 1.00 76.75 278 GLU A CA 1
ATOM 2112 C C . GLU A 1 278 ? -11.023 29.783 32.915 1.00 76.75 278 GLU A C 1
ATOM 2114 O O . GLU A 1 278 ? -11.493 30.930 32.911 1.00 76.75 278 GLU A O 1
ATOM 2119 N N . PRO A 1 279 ? -9.703 29.562 33.079 1.00 80.62 279 PRO A N 1
ATOM 2120 C CA . PRO A 1 279 ? -8.751 30.660 33.169 1.00 80.62 279 PRO A CA 1
ATOM 2121 C C . PRO A 1 279 ? -8.546 31.342 31.812 1.00 80.62 279 PRO A C 1
ATOM 2123 O O . PRO A 1 279 ? -8.590 30.688 30.757 1.00 80.62 279 PRO A O 1
ATOM 2126 N N . THR A 1 280 ? -8.329 32.657 31.845 1.00 86.19 280 THR A N 1
ATOM 2127 C CA . THR A 1 280 ? -8.103 33.473 30.644 1.00 86.19 280 THR A CA 1
ATOM 2128 C C . THR A 1 280 ? -6.687 33.284 30.099 1.00 86.19 280 THR A C 1
ATOM 2130 O O . THR A 1 280 ? -5.782 32.835 30.805 1.00 86.19 280 THR A O 1
ATOM 2133 N N . ASP A 1 281 ? -6.472 33.637 28.831 1.00 83.44 281 ASP A N 1
ATOM 2134 C CA . ASP A 1 281 ? -5.164 33.475 28.181 1.00 83.44 281 ASP A CA 1
ATOM 2135 C C . ASP A 1 281 ? -4.066 34.307 28.876 1.00 83.44 281 ASP A C 1
ATOM 2137 O O . ASP A 1 281 ? -2.924 33.866 28.966 1.00 83.44 281 ASP A O 1
ATOM 2141 N N . GLU A 1 282 ? -4.420 35.461 29.455 1.00 84.88 282 GLU A N 1
ATOM 2142 C CA . GLU A 1 282 ? -3.516 36.296 30.262 1.00 84.88 282 GLU A CA 1
ATOM 2143 C C . GLU A 1 282 ? -3.148 35.663 31.613 1.00 84.88 282 GLU A C 1
ATOM 2145 O O . GLU A 1 282 ? -2.028 35.830 32.097 1.00 84.88 282 GLU A O 1
ATOM 2150 N N . GLU A 1 283 ? -4.077 34.930 32.231 1.00 83.38 283 GLU A N 1
ATOM 2151 C CA . GLU A 1 283 ? -3.843 34.212 33.488 1.00 83.38 283 GLU A CA 1
ATOM 2152 C C . GLU A 1 283 ? -2.896 33.024 33.266 1.00 83.38 283 GLU A C 1
ATOM 2154 O O . GLU A 1 283 ? -1.971 32.819 34.051 1.00 83.38 283 GLU A O 1
ATOM 2159 N N . PHE A 1 284 ? -3.057 32.302 32.151 1.00 81.31 284 PHE A N 1
ATOM 2160 C CA . PHE A 1 284 ? -2.114 31.261 31.728 1.00 81.31 284 PHE A CA 1
ATOM 2161 C C . PHE A 1 284 ? -0.742 31.817 31.364 1.00 81.31 284 PHE A C 1
ATOM 2163 O O . PHE A 1 284 ? 0.271 31.246 31.759 1.00 81.31 284 PHE A O 1
ATOM 2170 N N . ALA A 1 285 ? -0.709 32.922 30.622 1.00 85.00 285 ALA A N 1
ATOM 2171 C CA . ALA A 1 285 ? 0.518 33.600 30.229 1.00 85.00 285 ALA A CA 1
ATOM 2172 C C . ALA A 1 285 ? 1.354 34.018 31.444 1.00 85.00 285 ALA A C 1
ATOM 2174 O O . ALA A 1 285 ? 2.562 33.796 31.468 1.00 85.00 285 ALA A O 1
ATOM 2175 N N . ARG A 1 286 ? 0.698 34.561 32.477 1.00 85.38 286 ARG A N 1
ATOM 2176 C CA . ARG A 1 286 ? 1.352 34.985 33.720 1.00 85.38 286 ARG A CA 1
ATOM 2177 C C . ARG A 1 286 ? 1.919 33.812 34.520 1.00 85.38 286 ARG A C 1
ATOM 2179 O O . ARG A 1 286 ? 3.010 33.939 35.059 1.00 85.38 286 ARG A O 1
ATOM 2186 N N . GLU A 1 287 ? 1.198 32.697 34.600 1.00 83.19 287 GLU A N 1
ATOM 2187 C CA . GLU A 1 287 ? 1.649 31.517 35.352 1.00 83.19 287 GLU A CA 1
ATOM 2188 C C . GLU A 1 287 ? 2.779 30.764 34.638 1.00 83.19 287 GLU A C 1
ATOM 2190 O O . GLU A 1 287 ? 3.690 30.240 35.273 1.00 83.19 287 GLU A O 1
ATOM 2195 N N . LEU A 1 288 ? 2.721 30.700 33.306 1.00 81.19 288 LEU A N 1
ATOM 2196 C CA . LEU A 1 288 ? 3.703 29.991 32.486 1.00 81.19 288 LEU A CA 1
ATOM 2197 C C . LEU A 1 288 ? 4.898 30.861 32.073 1.00 81.19 288 LEU A C 1
ATOM 2199 O O . LEU A 1 288 ? 5.802 30.343 31.422 1.00 81.19 288 LEU A O 1
ATOM 2203 N N . ASP A 1 289 ? 4.901 32.145 32.443 1.00 85.69 289 ASP A N 1
ATOM 2204 C CA . ASP A 1 289 ? 5.890 33.153 32.030 1.00 85.69 289 ASP A CA 1
ATOM 2205 C C . ASP A 1 289 ? 6.082 33.199 30.499 1.00 85.69 289 ASP A C 1
ATOM 2207 O O . ASP A 1 289 ? 7.189 33.167 29.959 1.00 85.69 289 ASP A O 1
ATOM 2211 N N . VAL A 1 290 ? 4.964 33.224 29.766 1.00 85.69 290 VAL A N 1
ATOM 2212 C CA . VAL A 1 290 ? 4.929 33.268 28.294 1.00 85.69 290 VAL A CA 1
ATOM 2213 C C . VAL A 1 290 ? 4.026 34.389 27.793 1.00 85.69 290 VAL A C 1
ATOM 2215 O O . VAL A 1 290 ? 3.177 34.904 28.511 1.00 85.69 290 VAL A O 1
ATOM 2218 N N . VAL A 1 291 ? 4.181 34.770 26.525 1.00 87.94 291 VAL A N 1
ATOM 2219 C CA . VAL A 1 291 ? 3.358 35.816 25.898 1.00 87.94 291 VAL A CA 1
ATOM 2220 C C . VAL A 1 291 ? 1.912 35.315 25.699 1.00 87.94 291 VAL A C 1
ATOM 2222 O O . VAL A 1 291 ? 1.738 34.198 25.204 1.00 87.94 291 VAL A O 1
ATOM 2225 N N . PRO A 1 292 ? 0.867 36.118 25.991 1.00 83.69 292 PRO A N 1
ATOM 2226 C CA . PRO A 1 292 ? -0.536 35.721 25.799 1.00 83.69 292 PRO A CA 1
ATOM 2227 C C . PRO A 1 292 ? -0.877 35.266 24.373 1.00 83.69 292 PRO A C 1
ATOM 2229 O O . PRO A 1 292 ? -1.657 34.336 24.186 1.00 83.69 292 PRO A O 1
ATOM 2232 N N . GLU A 1 293 ? -0.238 35.858 23.361 1.00 86.06 293 GLU A N 1
ATOM 2233 C CA . GLU A 1 293 ? -0.402 35.466 21.954 1.00 86.06 293 GLU A CA 1
ATOM 2234 C C . GLU A 1 293 ? -0.012 34.002 21.700 1.00 86.06 293 GLU A C 1
ATOM 2236 O O . GLU A 1 293 ? -0.680 33.310 20.934 1.00 86.06 293 GLU A O 1
ATOM 2241 N N . LEU A 1 294 ? 1.021 33.495 22.385 1.00 81.69 294 LEU A N 1
ATOM 2242 C CA . LEU A 1 294 ? 1.450 32.099 22.267 1.00 81.69 294 LEU A CA 1
ATOM 2243 C C . LEU A 1 294 ? 0.447 31.135 22.906 1.00 81.69 294 LEU A C 1
ATOM 2245 O O . LEU A 1 294 ? 0.283 30.020 22.414 1.00 81.69 294 LEU A O 1
ATOM 2249 N N . ILE A 1 295 ? -0.237 31.557 23.974 1.00 84.25 295 ILE A N 1
ATOM 2250 C CA . ILE A 1 295 ? -1.312 30.781 24.603 1.00 84.25 295 ILE A CA 1
ATOM 2251 C C . ILE A 1 295 ? -2.517 30.683 23.661 1.00 84.25 295 ILE A C 1
ATOM 2253 O O . ILE A 1 295 ? -3.041 29.587 23.441 1.00 84.25 295 ILE A O 1
ATOM 2257 N N . ALA A 1 296 ? -2.916 31.806 23.058 1.00 84.75 296 ALA A N 1
ATOM 2258 C CA . ALA A 1 296 ? -3.995 31.843 22.076 1.00 84.75 296 ALA A CA 1
ATOM 2259 C C . ALA A 1 296 ? -3.663 30.984 20.842 1.00 84.75 296 ALA A C 1
ATOM 2261 O O . ALA A 1 296 ? -4.480 30.163 20.416 1.00 84.75 296 ALA A O 1
ATOM 2262 N N . GLU A 1 297 ? -2.440 31.102 20.308 1.00 84.00 297 GLU A N 1
ATOM 2263 C CA . GLU A 1 297 ? -1.958 30.290 19.184 1.00 84.00 297 GLU A CA 1
ATOM 2264 C C . GLU A 1 297 ? -1.944 28.794 19.535 1.00 84.00 297 GLU A C 1
ATOM 2266 O O . GLU A 1 297 ? -2.393 27.965 18.743 1.00 84.00 297 GLU A O 1
ATOM 2271 N N . ALA A 1 298 ? -1.492 28.434 20.738 1.00 80.75 298 ALA A N 1
ATOM 2272 C CA . ALA A 1 298 ? -1.485 27.057 21.220 1.00 80.75 298 ALA A CA 1
ATOM 2273 C C . ALA A 1 298 ? -2.904 26.472 21.338 1.00 80.75 298 ALA A C 1
ATOM 2275 O O . ALA A 1 298 ? -3.137 25.343 20.897 1.00 80.75 298 ALA A O 1
ATOM 2276 N N . ARG A 1 299 ? -3.872 27.235 21.867 1.00 80.25 299 ARG A N 1
ATOM 2277 C CA . ARG A 1 299 ? -5.286 26.819 21.955 1.00 80.25 299 ARG A CA 1
ATOM 2278 C C . ARG A 1 299 ? -5.918 26.616 20.578 1.00 80.25 299 ARG A C 1
ATOM 2280 O O . ARG A 1 299 ? -6.545 25.582 20.349 1.00 80.25 299 ARG A O 1
ATOM 2287 N N . LEU A 1 300 ? -5.713 27.558 19.657 1.00 83.81 300 LEU A N 1
ATOM 2288 C CA . LEU A 1 300 ? -6.163 27.454 18.263 1.00 83.81 300 LEU A CA 1
ATOM 2289 C C . LEU A 1 300 ? -5.541 26.251 17.550 1.00 83.81 300 LEU A C 1
ATOM 2291 O O . LEU A 1 300 ? -6.225 25.523 16.833 1.00 83.81 300 LEU A O 1
ATOM 2295 N N . HIS A 1 301 ? -4.250 26.002 17.772 1.00 78.00 301 HIS A N 1
ATOM 2296 C CA . HIS A 1 301 ? -3.575 24.848 17.193 1.00 78.00 301 HIS A CA 1
ATOM 2297 C C . HIS A 1 301 ? -4.189 23.534 17.689 1.00 78.00 301 HIS A C 1
ATOM 2299 O O . HIS A 1 301 ? -4.445 22.634 16.892 1.00 78.00 301 HIS A O 1
ATOM 2305 N N . VAL A 1 302 ? -4.495 23.431 18.986 1.00 76.81 302 VAL A N 1
ATOM 2306 C CA . VAL A 1 302 ? -5.163 22.250 19.554 1.00 76.81 302 VAL A CA 1
ATOM 2307 C C . VAL A 1 302 ? -6.575 22.084 19.018 1.00 76.81 302 VAL A C 1
ATOM 2309 O O . VAL A 1 302 ? -6.941 20.955 18.703 1.00 76.81 302 VAL A O 1
ATOM 2312 N N . SER A 1 303 ? -7.364 23.155 18.890 1.00 77.44 303 SER A N 1
ATOM 2313 C CA . SER A 1 303 ? -8.730 23.033 18.368 1.00 77.44 303 SER A CA 1
ATOM 2314 C C . SER A 1 303 ? -8.728 22.494 16.937 1.00 77.44 303 SER A C 1
ATOM 2316 O O . SER A 1 303 ? -9.422 21.518 16.661 1.00 77.44 303 SER A O 1
ATOM 2318 N N . HIS A 1 304 ? -7.856 23.025 16.073 1.00 77.31 304 HIS A N 1
ATOM 2319 C CA . HIS A 1 304 ? -7.667 22.537 14.706 1.00 77.31 304 HIS A CA 1
ATOM 2320 C C . HIS A 1 304 ? -7.213 21.076 14.667 1.00 77.31 304 HIS A C 1
ATOM 2322 O O . HIS A 1 304 ? -7.697 20.286 13.857 1.00 77.31 304 HIS A O 1
ATOM 2328 N N . VAL A 1 305 ? -6.281 20.698 15.544 1.00 71.94 305 VAL A N 1
ATOM 2329 C CA . VAL A 1 305 ? -5.803 19.316 15.648 1.00 71.94 305 VAL A CA 1
ATOM 2330 C C . VAL A 1 305 ? -6.921 18.382 16.111 1.00 71.94 305 VAL A C 1
ATOM 2332 O O . VAL A 1 305 ? -7.077 17.304 15.550 1.00 71.94 305 VAL A O 1
ATOM 2335 N N . MET A 1 306 ? -7.731 18.782 17.090 1.00 71.25 306 MET A N 1
ATOM 2336 C CA . MET A 1 306 ? -8.850 17.976 17.587 1.00 71.25 306 MET A CA 1
ATOM 2337 C C . MET A 1 306 ? -9.973 17.844 16.560 1.00 71.25 306 MET A C 1
ATOM 2339 O O . MET A 1 306 ? -10.558 16.771 16.432 1.00 71.25 306 MET A O 1
ATOM 2343 N N . GLU A 1 307 ? -10.254 18.900 15.799 1.00 74.69 307 GLU A N 1
ATOM 2344 C CA . GLU A 1 307 ? -11.211 18.868 14.693 1.00 74.69 307 GLU A CA 1
ATOM 2345 C C . GLU A 1 307 ? -10.742 17.910 13.587 1.00 74.69 307 GLU A C 1
ATOM 2347 O O . GLU A 1 307 ? -11.519 17.094 13.090 1.00 74.69 307 GLU A O 1
ATOM 2352 N N . ASP A 1 308 ? -9.442 17.912 13.284 1.00 71.19 308 ASP A N 1
ATOM 2353 C CA . ASP A 1 308 ? -8.826 16.979 12.340 1.00 71.19 308 ASP A CA 1
ATOM 2354 C C . ASP A 1 308 ? -8.822 15.524 12.854 1.00 71.19 308 ASP A C 1
ATOM 2356 O O . ASP A 1 308 ? -9.081 14.588 12.095 1.00 71.19 308 ASP A O 1
ATOM 2360 N N . ILE A 1 309 ? -8.575 15.311 14.149 1.00 66.38 309 ILE A N 1
ATOM 2361 C CA . ILE A 1 309 ? -8.634 13.999 14.815 1.00 66.38 309 ILE A CA 1
ATOM 2362 C C . ILE A 1 309 ? -10.062 13.440 14.778 1.00 66.38 309 ILE A C 1
ATOM 2364 O O . ILE A 1 309 ? -10.267 12.306 14.331 1.00 66.38 309 ILE A O 1
ATOM 2368 N N . ASN A 1 310 ? -11.050 14.247 15.179 1.00 70.00 310 ASN A N 1
ATOM 2369 C CA . ASN A 1 310 ? -12.463 13.869 15.188 1.00 70.00 310 ASN A CA 1
ATOM 2370 C C . ASN A 1 310 ? -12.990 13.618 13.771 1.00 70.00 310 ASN A C 1
ATOM 2372 O O . ASN A 1 310 ? -13.662 12.615 13.539 1.00 70.00 310 ASN A O 1
ATOM 2376 N N . GLY A 1 311 ? -12.624 14.462 12.802 1.00 69.81 311 GLY A N 1
ATOM 2377 C CA . GLY A 1 311 ? -12.996 14.282 11.397 1.00 69.81 311 GLY A CA 1
ATOM 2378 C C . GLY A 1 311 ? -12.394 13.027 10.757 1.00 69.81 311 GLY A C 1
ATOM 2379 O O . GLY A 1 311 ? -12.949 12.491 9.797 1.00 69.81 311 GLY A O 1
ATOM 2380 N N . ARG A 1 312 ? -11.273 12.518 11.288 1.00 63.94 312 ARG A N 1
ATOM 2381 C CA . ARG A 1 312 ? -10.606 11.304 10.789 1.00 63.94 312 ARG A CA 1
ATOM 2382 C C . ARG A 1 312 ? -10.959 10.032 11.565 1.00 63.94 312 ARG A C 1
ATOM 2384 O O . ARG A 1 312 ? -10.573 8.955 11.104 1.00 63.94 312 ARG A O 1
ATOM 2391 N N . GLY A 1 313 ? -11.654 10.134 12.702 1.00 65.62 313 GLY A N 1
ATOM 2392 C CA . GLY A 1 313 ? -11.988 8.997 13.570 1.00 65.62 313 GLY A CA 1
ATOM 2393 C C . GLY A 1 313 ? -10.757 8.277 14.135 1.00 65.62 313 GLY A C 1
ATOM 2394 O O . GLY A 1 313 ? -10.773 7.059 14.302 1.00 65.62 313 GLY A O 1
ATOM 2395 N N . VAL A 1 314 ? -9.657 9.004 14.349 1.00 63.62 314 VAL A N 1
ATOM 2396 C CA . VAL A 1 314 ? -8.376 8.445 14.815 1.00 63.62 314 VAL A CA 1
ATOM 2397 C C . VAL A 1 314 ? -8.197 8.779 16.293 1.00 63.62 314 VAL A C 1
ATOM 2399 O O . VAL A 1 314 ? -8.465 9.899 16.694 1.00 63.62 314 VAL A O 1
ATOM 2402 N N . ASP A 1 315 ? -7.719 7.838 17.110 1.00 69.31 315 ASP A N 1
ATOM 2403 C CA . ASP A 1 315 ? -7.372 8.132 18.509 1.00 69.31 315 ASP A CA 1
ATOM 2404 C C . ASP A 1 315 ? -6.176 9.099 18.602 1.00 69.31 315 ASP A C 1
ATOM 2406 O O . ASP A 1 315 ? -5.224 9.016 17.818 1.00 69.31 315 ASP A O 1
ATOM 2410 N N . ILE A 1 316 ? -6.184 9.978 19.605 1.00 59.50 316 ILE A N 1
ATOM 2411 C CA . ILE A 1 316 ? -5.174 11.019 19.804 1.00 59.50 316 ILE A CA 1
ATOM 2412 C C . ILE A 1 316 ? -3.760 10.443 19.886 1.00 59.50 316 ILE A C 1
ATOM 2414 O O . ILE A 1 316 ? -2.854 10.983 19.260 1.00 59.50 316 ILE A O 1
ATOM 2418 N N . ARG A 1 317 ? -3.559 9.294 20.554 1.00 58.47 317 ARG A N 1
ATOM 2419 C CA . ARG A 1 317 ? -2.233 8.651 20.644 1.00 58.47 317 ARG A CA 1
ATOM 2420 C C . ARG A 1 317 ? -1.719 8.212 19.279 1.00 58.47 317 ARG A C 1
ATOM 2422 O O . ARG A 1 317 ? -0.523 8.321 19.004 1.00 58.47 317 AR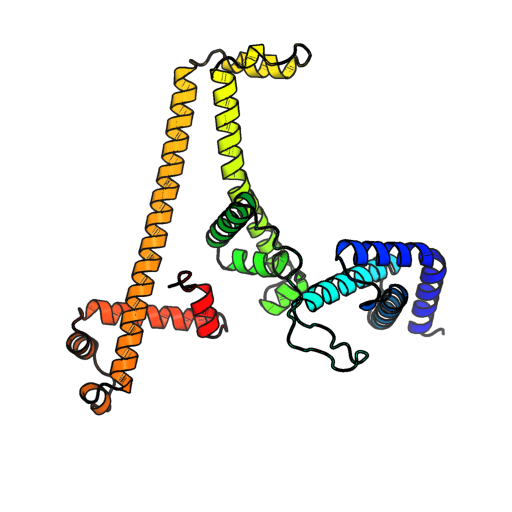G A O 1
ATOM 2429 N N . THR A 1 318 ? -2.615 7.712 18.438 1.00 60.59 318 THR A N 1
ATOM 2430 C CA . THR A 1 318 ? -2.303 7.279 17.074 1.00 60.59 318 THR A CA 1
ATOM 2431 C C . THR A 1 318 ? -1.996 8.486 16.196 1.00 60.59 318 THR A C 1
ATOM 2433 O O . THR A 1 318 ? -1.016 8.465 15.455 1.00 60.59 318 THR A O 1
ATOM 2436 N N . TRP A 1 319 ? -2.761 9.572 16.334 1.00 63.59 319 TRP A N 1
ATOM 2437 C CA . TRP A 1 319 ? -2.514 10.812 15.601 1.00 63.59 319 TRP A CA 1
ATOM 2438 C C . TRP A 1 319 ? -1.181 11.464 16.005 1.00 63.59 319 TRP A C 1
ATOM 2440 O O . TRP A 1 319 ? -0.418 11.855 15.120 1.00 63.59 319 TRP A O 1
ATOM 2450 N N . THR A 1 320 ? -0.844 11.498 17.303 1.00 59.94 320 THR A N 1
ATOM 2451 C CA . THR A 1 320 ? 0.438 12.028 17.800 1.00 59.94 320 THR A CA 1
ATOM 2452 C C . THR A 1 320 ? 1.623 11.208 17.297 1.00 59.94 320 THR A C 1
ATOM 2454 O O . THR A 1 320 ? 2.587 11.792 16.819 1.00 59.94 320 THR A O 1
ATOM 2457 N N . LYS A 1 321 ? 1.554 9.869 17.320 1.00 61.53 321 LYS A N 1
ATOM 2458 C CA . LYS A 1 321 ? 2.624 9.016 16.767 1.00 61.53 321 LYS A CA 1
ATOM 2459 C C . LYS A 1 321 ? 2.840 9.225 15.266 1.00 61.53 321 LYS A C 1
ATOM 2461 O O . LYS A 1 321 ? 3.967 9.113 14.805 1.00 61.53 321 LYS A O 1
ATOM 2466 N N . LEU A 1 322 ? 1.771 9.507 14.521 1.00 56.56 322 LEU A N 1
ATOM 2467 C CA . LEU A 1 322 ? 1.819 9.668 13.067 1.00 56.56 322 LEU A CA 1
ATOM 2468 C C . LEU A 1 322 ? 2.389 11.029 12.627 1.00 56.56 322 LEU A C 1
ATOM 2470 O O . LEU A 1 322 ? 2.924 11.131 11.528 1.00 56.56 322 LEU A O 1
ATOM 2474 N N . HIS A 1 323 ? 2.227 12.073 13.445 1.00 55.69 323 HIS A N 1
ATOM 2475 C CA . HIS A 1 323 ? 2.635 13.444 13.100 1.00 55.69 323 HIS A CA 1
ATOM 2476 C C . HIS A 1 323 ? 3.857 13.935 13.882 1.00 55.69 323 HIS A C 1
ATOM 2478 O O . HIS A 1 323 ? 4.514 14.869 13.441 1.00 55.69 323 HIS A O 1
ATOM 2484 N N . TYR A 1 324 ? 4.170 13.298 15.010 1.00 57.62 324 TYR A N 1
ATOM 2485 C CA . TYR A 1 324 ? 5.307 13.622 15.866 1.00 57.62 324 TYR A CA 1
ATOM 2486 C C . TYR A 1 324 ? 5.991 12.324 16.312 1.00 57.62 324 TYR A C 1
ATOM 24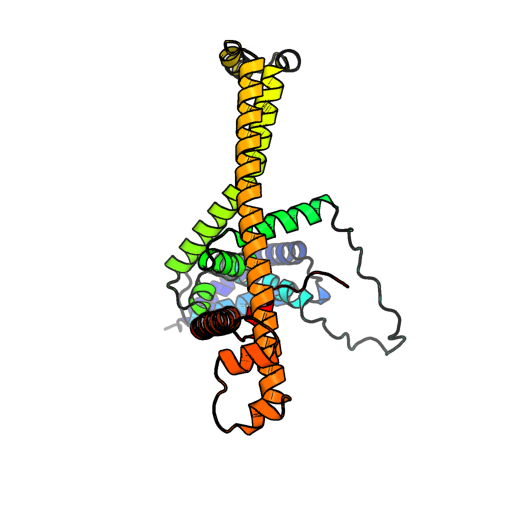88 O O . TYR A 1 324 ? 5.894 11.943 17.488 1.00 57.62 324 TYR A O 1
ATOM 2496 N N . PRO A 1 325 ? 6.638 11.588 15.387 1.00 51.50 325 PRO A N 1
ATOM 2497 C CA . PRO A 1 325 ? 7.454 10.447 15.772 1.00 51.50 325 PRO A CA 1
ATOM 2498 C C . PRO A 1 325 ? 8.500 10.937 16.776 1.00 51.50 325 PRO A C 1
ATOM 2500 O O . PRO A 1 325 ? 9.122 11.983 16.581 1.00 51.50 325 PRO A O 1
ATOM 2503 N N . LYS A 1 326 ? 8.642 10.226 17.904 1.00 45.81 326 LYS A N 1
ATOM 2504 C CA . LYS A 1 326 ? 9.668 10.568 18.894 1.00 45.81 326 LYS A CA 1
ATOM 2505 C C . LYS A 1 326 ? 11.012 10.673 18.160 1.00 45.81 326 LYS A C 1
ATOM 2507 O O . LYS A 1 326 ? 11.315 9.750 17.402 1.00 45.81 326 LYS A O 1
ATOM 2512 N N . PRO A 1 327 ? 11.812 11.731 18.385 1.00 41.03 327 PRO A N 1
ATOM 2513 C CA . PRO A 1 327 ? 13.187 11.719 17.914 1.00 41.03 327 PRO A CA 1
ATOM 2514 C C . PRO A 1 327 ? 13.853 10.460 18.478 1.00 41.03 327 PRO A C 1
ATOM 2516 O O . PRO A 1 327 ? 13.698 10.153 19.664 1.00 41.03 327 PRO A O 1
ATOM 2519 N N . TYR A 1 328 ? 14.485 9.684 17.599 1.00 33.38 328 TYR A N 1
ATOM 2520 C CA . TYR A 1 328 ? 15.224 8.482 17.967 1.00 33.38 328 TYR A CA 1
ATOM 2521 C C . TYR A 1 328 ? 16.188 8.803 19.118 1.00 33.38 328 TYR A C 1
ATOM 2523 O O . TYR A 1 328 ? 17.023 9.684 18.968 1.00 33.38 328 TYR A O 1
ATOM 2531 N N . GLY A 1 329 ? 16.033 8.087 20.238 1.00 37.19 329 GLY A N 1
ATOM 2532 C CA . GLY A 1 329 ? 17.042 7.869 21.284 1.00 37.19 329 GLY A CA 1
ATOM 2533 C C . GLY A 1 329 ? 17.680 9.099 21.939 1.00 37.19 329 GLY A C 1
ATOM 2534 O O . GLY A 1 329 ? 18.577 9.720 21.378 1.00 37.19 329 GLY A O 1
ATOM 2535 N N . 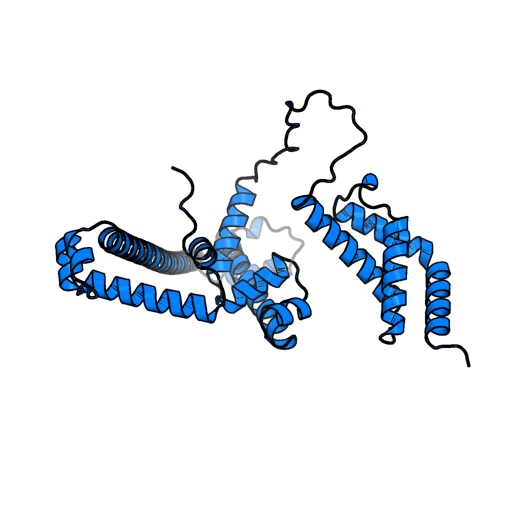GLY A 1 330 ? 17.300 9.351 23.192 1.00 34.00 330 GLY A N 1
ATOM 2536 C CA . GLY A 1 330 ? 18.290 9.647 24.231 1.00 34.00 330 GLY A CA 1
ATOM 2537 C C . GLY A 1 330 ? 18.727 8.342 24.882 1.00 34.00 330 GLY A C 1
ATOM 2538 O O . GLY A 1 330 ? 17.901 7.397 24.854 1.00 34.00 330 GLY A O 1
#

Solvent-accessible surface area (backbone atoms only — not comparable to full-atom values): 18969 Å² total; per-residue (Å²): 133,84,53,74,57,58,56,49,51,51,53,52,52,54,48,42,74,76,37,45,71,59,51,52,54,47,45,49,49,49,30,60,74,58,70,52,55,59,92,81,56,44,60,67,59,46,51,51,50,23,50,52,55,48,55,61,45,48,66,76,43,89,65,93,55,61,67,65,48,36,56,48,43,40,54,51,51,50,52,53,50,48,58,38,63,80,74,54,80,84,82,77,84,84,65,80,95,74,73,96,81,67,84,76,72,76,77,67,76,68,67,70,44,76,69,52,53,50,53,52,52,54,50,52,54,46,46,67,71,40,59,68,70,24,35,52,37,31,41,43,44,70,73,66,63,42,51,46,64,55,48,11,66,76,67,76,42,56,45,68,56,40,45,49,36,27,54,51,33,49,52,52,42,50,48,55,64,43,46,57,53,48,52,50,50,51,48,49,53,53,48,41,62,51,72,58,48,71,81,75,54,69,90,87,50,67,68,60,54,57,57,52,60,70,51,70,80,53,59,50,68,58,55,53,50,51,51,51,52,52,50,50,51,52,51,49,53,51,51,52,52,50,52,52,50,53,52,51,52,52,50,51,57,49,35,53,49,52,49,50,50,54,52,48,38,53,75,68,32,67,77,59,51,66,62,86,54,87,76,51,49,62,58,52,15,64,76,68,75,46,60,40,67,58,47,51,51,27,52,53,52,48,50,54,50,50,52,54,32,62,76,66,74,47,57,68,71,60,51,45,53,74,76,54,63,75,79,81,76,132

Foldseek 3Di:
DPDQLNVQLVVLVVVCVVCVVVQLVLLVVLCVVLVNDCVQPPSVNLLVVLSVVLSVVCVVPPDPDSVVSSSVSSNVVSVVVSVVVVPDDDDPPPDDDDDPPDDDDDPDPPVCPPVNVVVVVLLVVLLVPDDPQLSVLLCVCPVVVDQLVVVCVVVVHDSVVSVVSPVVSVVSSCCSVVVVVVLVVVLVVLLCLLVPVVVVDDPPDPPVVVVSVVCVPDHSVVSNVVSVVVVVVVVVVVVVVVVVVVVVLVLLVVLVVLVVVLVVCCVPVPVCVPPVDHDQLVRSCVVVVHDSVSSVVSVVSVVVLVVVCVVRVHDPVRSCCVSPPDDPDD

Nearest PDB structures (foldseek):
  6dvb-assembly1_F  TM=4.140E-01  e=3.441E-05  Mycobacterium tuberculosis H37Rv
  6kon-assembly1_F  TM=3.545E-01  e=1.172E-04  Mycobacterium tuberculosis H37Rv
  6in7-assembly1_B  TM=3.775E-01  e=5.342E-03  Pseudomonas aeruginosa PAO1
  1or7-assembly3_A  TM=4.083E-01  e=8.559E-03  Escherichia coli
  6jbq-assembly1_F  TM=4.041E-01  e=1.372E-02  Escherichia coli K-12

Radius of gyration: 30.37 Å; Cα contacts (8 Å, |Δi|>4): 167; chains: 1; bounding box: 71×70×78 Å